Protein AF-A0A4Z1P0T6-F1 (afdb_monomer_lite)

Secondary structure (DSSP, 8-state):
-----PPPPHHHHHHHIIIIIHHHHHHHHHHHHHHHHSTTSTTTS--S---PPPPS--SS-HHHHHHHHHHHHHHHHHHHHHHHHHHHHHHHHHHHHHHHHHHHHHHHHHHHHHHHHHHHHHHHHHHHHHHHHHHHHHHHHHHHHHHHHHHHHHHHHS-TTS--HHHHHHHHHHHHHHHHHHHHHHHHHHHHHHHHHHHHHHHHHHHHHHHHHHSTT--------------------------------------------------------------------------------------

Radius of gyration: 67.12 Å; chains: 1; bounding box: 118×66×199 Å

Organism: NCBI:txid86259

Foldseek 3Di:
DDPPPDDDDPVVVVVCCVVPVCVVLCVLVVVLCCQPPDCPHLVVDDDPDDPDPDDPDDPDDPVNVVVVSVVNVVVVVVSVVVNVVSVVVNVVSVVVVVVVVVVVVVVVVVVVVVVVVVVVVVVVVVVVVVVVVVVVVVVVVVVVVVVVVVVVVCVQVVPPVRDDPVVVVVVVVVVVVVVVVVVVVVVVVVVVVVVVVVVVVVVVVVVVVVVCVVPVPDDDDDDDDDDDDDDDDDDDDDDDDDDDDDDDDDDDDDDDDDDDDDDDDDDDDDDDDDDDDDPDDDDDDDDDDDDDDDDDDDDDDDD

Structure (mmCIF, N/CA/C/O backbone):
data_AF-A0A4Z1P0T6-F1
#
_entry.id   AF-A0A4Z1P0T6-F1
#
loop_
_atom_site.group_PDB
_atom_site.id
_atom_site.type_symbol
_atom_site.label_atom_id
_atom_site.label_alt_id
_atom_site.label_comp_id
_atom_site.label_asym_id
_atom_site.label_entity_id
_atom_site.label_seq_id
_atom_site.pdbx_PDB_ins_code
_atom_site.Cartn_x
_atom_site.Cartn_y
_atom_site.Cartn_z
_atom_site.occupancy
_atom_site.B_iso_or_equiv
_atom_site.auth_seq_id
_atom_site.auth_comp_id
_atom_site.auth_asym_id
_atom_site.auth_atom_id
_atom_site.pdbx_PDB_model_num
ATOM 1 N N . MET A 1 1 ? 3.867 -23.018 26.979 1.00 38.56 1 MET A N 1
ATOM 2 C CA . MET A 1 1 ? 2.972 -23.089 25.803 1.00 38.56 1 MET A CA 1
ATOM 3 C C . MET A 1 1 ? 2.561 -21.666 25.488 1.00 38.56 1 MET A C 1
ATOM 5 O O . MET A 1 1 ? 2.198 -20.974 26.431 1.00 38.56 1 MET A O 1
ATOM 9 N N . ALA A 1 2 ? 2.655 -21.213 24.238 1.00 42.41 2 ALA A N 1
ATOM 10 C CA . ALA A 1 2 ? 2.005 -19.963 23.859 1.00 42.41 2 ALA A CA 1
ATOM 11 C C . ALA A 1 2 ? 0.496 -20.232 23.782 1.00 42.41 2 ALA A C 1
ATOM 13 O O . ALA A 1 2 ? 0.079 -21.146 23.074 1.00 42.41 2 ALA A O 1
ATOM 14 N N . THR A 1 3 ? -0.306 -19.503 24.555 1.00 57.75 3 THR A N 1
ATOM 15 C CA . THR A 1 3 ? -1.756 -19.469 24.355 1.00 57.75 3 THR A CA 1
ATOM 16 C C . THR A 1 3 ? -2.019 -18.636 23.116 1.00 57.75 3 THR A C 1
ATOM 18 O O . THR A 1 3 ? -1.771 -17.431 23.126 1.00 57.75 3 THR A O 1
ATOM 21 N N . ASP A 1 4 ? -2.461 -19.290 22.048 1.00 56.09 4 ASP A N 1
ATOM 22 C CA . ASP A 1 4 ? -2.764 -18.626 20.788 1.00 56.09 4 ASP A CA 1
ATOM 23 C C . ASP A 1 4 ? -4.035 -17.784 20.968 1.00 56.09 4 ASP A C 1
ATOM 25 O O . ASP A 1 4 ? -5.149 -18.309 21.002 1.00 56.09 4 ASP A O 1
ATOM 29 N N . PHE A 1 5 ? -3.864 -16.477 21.182 1.00 60.38 5 PHE A N 1
ATOM 30 C CA . PHE A 1 5 ? -4.959 -15.519 21.356 1.00 60.38 5 PHE A CA 1
ATOM 31 C C . PHE A 1 5 ? -5.555 -15.137 19.994 1.00 60.38 5 PHE A C 1
ATOM 33 O O . PHE A 1 5 ? -5.608 -13.965 19.622 1.00 60.38 5 PHE A O 1
ATOM 40 N N . GLY A 1 6 ? -5.979 -16.149 19.236 1.00 72.50 6 GLY A N 1
ATOM 41 C CA . GLY A 1 6 ? -6.728 -15.960 18.002 1.00 72.50 6 GLY A CA 1
ATOM 42 C C . GLY A 1 6 ? -8.051 -15.239 18.263 1.00 72.50 6 GLY A C 1
ATOM 43 O O . GLY A 1 6 ? -8.623 -15.324 19.352 1.00 72.50 6 GLY A O 1
ATOM 44 N N . TYR A 1 7 ? -8.549 -14.533 17.249 1.00 75.19 7 TYR A N 1
ATOM 45 C CA . TYR A 1 7 ? -9.881 -13.936 17.287 1.00 75.19 7 TYR A CA 1
ATOM 46 C C . TYR A 1 7 ? -10.929 -15.035 17.516 1.00 75.19 7 TYR A C 1
ATOM 48 O O . TYR A 1 7 ? -11.061 -15.938 16.689 1.00 75.19 7 TYR A O 1
ATOM 56 N N . LEU A 1 8 ? -11.665 -14.954 18.630 1.00 80.19 8 LEU A N 1
ATOM 57 C CA . LEU A 1 8 ? -12.844 -15.792 18.852 1.00 80.19 8 LEU A CA 1
ATOM 58 C C . LEU A 1 8 ? -13.886 -15.483 17.776 1.00 80.19 8 LEU A C 1
ATOM 60 O O . LEU A 1 8 ? -14.060 -14.326 17.386 1.00 80.19 8 LEU A O 1
ATOM 64 N N . ASP A 1 9 ? -14.617 -16.506 17.339 1.00 84.88 9 ASP A N 1
ATOM 65 C CA . ASP A 1 9 ? -15.809 -16.276 16.530 1.00 84.88 9 ASP A CA 1
ATOM 66 C C . ASP A 1 9 ? -16.915 -15.639 17.396 1.00 84.88 9 ASP A C 1
ATOM 68 O O . ASP A 1 9 ? -17.010 -15.870 18.605 1.00 84.88 9 ASP A O 1
ATOM 72 N N . ILE A 1 10 ? -17.780 -14.847 16.771 1.00 85.50 10 ILE A N 1
ATOM 73 C CA . ILE A 1 10 ? -18.872 -14.091 17.405 1.00 85.50 10 ILE A CA 1
ATOM 74 C C . ILE A 1 10 ? -19.732 -14.953 18.368 1.00 85.50 10 ILE A C 1
ATOM 76 O O . ILE A 1 10 ? -19.946 -14.542 19.513 1.00 85.50 10 ILE A O 1
ATOM 80 N N . PRO A 1 11 ? -20.213 -16.164 18.001 1.00 89.06 11 PRO A N 1
ATOM 81 C CA . PRO A 1 11 ? -20.933 -17.054 18.920 1.00 89.06 11 PRO A CA 1
ATOM 82 C C . PRO A 1 11 ? -20.091 -17.634 20.068 1.00 89.06 11 PRO A C 1
ATOM 84 O O . PRO A 1 11 ? -20.662 -18.251 20.967 1.00 89.06 11 PRO A O 1
ATOM 87 N N . GLU A 1 12 ? -18.766 -17.503 20.063 1.00 86.94 12 GLU A N 1
ATOM 88 C CA . GLU A 1 12 ? -17.898 -17.876 21.189 1.00 86.94 12 GLU A CA 1
ATOM 89 C C . GLU A 1 12 ? -17.649 -16.685 22.117 1.00 86.94 12 GLU A C 1
ATOM 91 O O . GLU A 1 12 ? -17.742 -16.838 23.337 1.00 86.94 12 GLU A O 1
ATOM 96 N N . GLU A 1 13 ? -17.454 -15.487 21.556 1.00 85.62 13 GLU A N 1
ATOM 97 C CA . GLU A 1 13 ? -17.400 -14.231 22.313 1.00 85.62 13 GLU A CA 1
ATOM 98 C C . GLU A 1 13 ? -18.686 -14.019 23.133 1.00 85.62 13 GLU A C 1
ATOM 100 O O . GLU A 1 13 ? -18.616 -13.758 24.336 1.00 85.62 13 GLU A O 1
ATOM 105 N N . TYR A 1 14 ? -19.868 -14.244 22.540 1.00 87.88 14 TYR A N 1
ATOM 106 C CA . TYR A 1 14 ? -21.141 -14.150 23.269 1.00 87.88 14 TYR A CA 1
ATOM 107 C C . TYR A 1 14 ? -21.238 -15.129 24.452 1.00 87.88 14 TYR A C 1
ATOM 109 O O . TYR A 1 14 ? -21.677 -14.730 25.531 1.00 87.88 14 TYR A O 1
ATOM 117 N N . LYS A 1 15 ? -20.776 -16.380 24.305 1.00 89.88 15 LYS A N 1
ATOM 118 C CA . LYS A 1 15 ? -20.745 -17.363 25.411 1.00 89.88 15 LYS A CA 1
ATOM 119 C C . LYS A 1 15 ? -19.759 -16.949 26.504 1.00 89.88 15 LYS A C 1
ATOM 121 O O . LYS A 1 15 ? -20.009 -17.171 27.690 1.00 89.88 15 LYS A O 1
ATOM 126 N N . LEU A 1 16 ? -18.632 -16.342 26.127 1.00 86.25 16 LEU A N 1
ATOM 127 C CA . LEU A 1 16 ? -17.653 -15.808 27.073 1.00 86.25 16 LEU A CA 1
ATOM 128 C C . LEU A 1 16 ? -18.243 -14.632 27.870 1.00 86.25 16 LEU A C 1
ATOM 130 O O . LEU A 1 16 ? -18.078 -14.568 29.089 1.00 86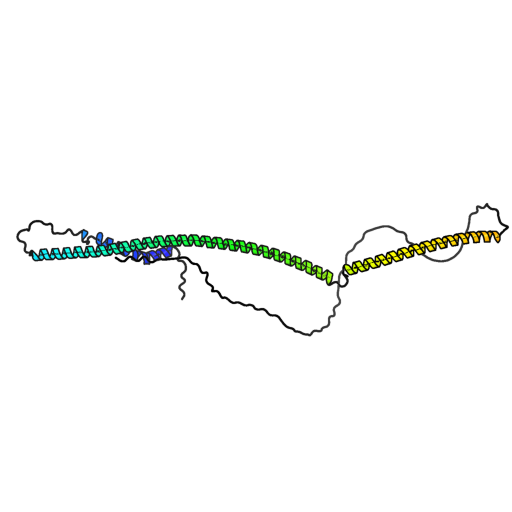.25 16 LEU A O 1
ATOM 134 N N . HIS A 1 17 ? -18.985 -13.749 27.199 1.00 85.06 17 HIS A N 1
ATOM 135 C CA . HIS A 1 17 ? -19.696 -12.633 27.818 1.00 85.06 17 HIS A CA 1
ATOM 136 C C . HIS A 1 17 ? -20.792 -13.114 28.783 1.00 85.06 17 HIS A C 1
ATOM 138 O O . HIS A 1 17 ? -20.819 -12.699 29.943 1.00 85.06 17 HIS A O 1
ATOM 144 N N . GLU A 1 18 ? -21.656 -14.030 28.335 1.00 90.12 18 GLU A N 1
ATOM 145 C CA . GLU A 1 18 ? -22.735 -14.628 29.132 1.00 90.12 18 GLU A CA 1
ATOM 146 C C . GLU A 1 18 ? -22.210 -15.346 30.387 1.00 90.12 18 GLU A C 1
ATOM 148 O O . GLU A 1 18 ? -22.771 -15.192 31.470 1.00 90.12 18 GLU A O 1
ATOM 153 N N . SER A 1 19 ? -21.107 -16.092 30.266 1.00 88.81 19 SER A N 1
ATOM 154 C CA . SER A 1 19 ? -20.549 -16.880 31.374 1.00 88.81 19 SER A CA 1
ATOM 155 C C . SER A 1 19 ? -19.657 -16.094 32.343 1.00 88.81 19 SER A C 1
ATOM 157 O O . SER A 1 19 ? -19.488 -16.535 33.481 1.00 88.81 19 SER A O 1
ATOM 159 N N . ARG A 1 20 ? -19.072 -14.954 31.934 1.00 85.25 20 ARG A N 1
ATOM 160 C CA . ARG A 1 20 ? -18.088 -14.209 32.753 1.00 85.25 20 ARG A CA 1
ATOM 161 C C . ARG A 1 20 ? -18.473 -12.772 33.090 1.00 85.25 20 ARG A C 1
ATOM 163 O O . ARG A 1 20 ? -18.272 -12.364 34.229 1.00 85.25 20 ARG A O 1
ATOM 170 N N . LEU A 1 21 ? -18.987 -12.002 32.132 1.00 81.94 21 LEU A N 1
ATOM 171 C CA . LEU A 1 21 ? -19.238 -10.562 32.297 1.00 81.94 21 LEU A CA 1
ATOM 172 C C . LEU A 1 21 ? -20.657 -10.297 32.805 1.00 81.94 21 LEU A C 1
ATOM 174 O O . LEU A 1 21 ? -20.842 -9.649 33.838 1.00 81.94 21 LEU A O 1
ATOM 178 N N . LEU A 1 22 ? -21.653 -10.901 32.156 1.00 87.50 22 LEU A N 1
ATOM 179 C CA . LEU A 1 22 ? -23.065 -10.743 32.501 1.00 87.50 22 LEU A CA 1
ATOM 180 C C . LEU A 1 22 ? -23.403 -11.111 33.967 1.00 87.50 22 LEU A C 1
ATOM 182 O O . LEU A 1 22 ? -24.200 -10.393 34.572 1.00 87.50 22 LEU A O 1
ATOM 186 N N . PRO A 1 23 ? -22.796 -12.131 34.617 1.00 89.75 23 PRO A N 1
ATOM 187 C CA . PRO A 1 23 ? -23.043 -12.421 36.034 1.00 89.75 23 PRO A CA 1
ATOM 188 C C . PRO A 1 23 ? -22.486 -11.358 36.994 1.00 89.75 23 PRO A C 1
ATOM 190 O O . PRO A 1 23 ? -22.983 -11.223 38.113 1.00 89.75 23 PRO A O 1
ATOM 193 N N . ILE A 1 24 ? -21.462 -10.605 36.576 1.00 86.81 24 ILE A N 1
ATOM 194 C CA . ILE A 1 24 ? -20.890 -9.492 37.347 1.00 86.81 24 ILE A CA 1
ATOM 195 C C . ILE A 1 24 ? -21.800 -8.269 37.217 1.00 86.81 24 ILE A C 1
ATOM 197 O O . ILE A 1 24 ? -22.153 -7.651 38.219 1.00 86.81 24 ILE A O 1
ATOM 201 N N . GLU A 1 25 ? -22.219 -7.954 35.993 1.00 86.06 25 GLU A N 1
ATOM 202 C CA . GLU A 1 25 ? -23.006 -6.758 35.668 1.00 86.06 25 GLU A CA 1
ATOM 203 C C . GLU A 1 25 ? -24.469 -6.873 36.118 1.00 86.06 25 GLU A C 1
ATOM 205 O O . GLU A 1 25 ? -25.035 -5.903 36.606 1.00 86.06 25 GLU A O 1
ATOM 210 N N . ASN A 1 26 ? -25.062 -8.071 36.088 1.00 90.38 26 ASN A N 1
ATOM 211 C CA . ASN A 1 26 ? -26.409 -8.340 36.612 1.00 90.38 26 ASN A CA 1
ATOM 212 C C . ASN A 1 26 ? -26.456 -8.358 38.162 1.00 90.38 26 ASN A C 1
ATOM 214 O O . ASN A 1 26 ? -27.526 -8.297 38.768 1.00 90.38 26 ASN A O 1
ATOM 218 N N . LYS A 1 27 ? -25.307 -8.429 38.851 1.00 91.50 27 LYS A N 1
ATOM 219 C CA . LYS A 1 27 ? -25.243 -8.546 40.319 1.00 91.50 27 LYS A CA 1
ATOM 220 C C . LYS A 1 27 ? -25.926 -7.392 41.082 1.00 91.50 27 LYS A C 1
ATOM 222 O O . LYS A 1 27 ? -26.728 -7.717 41.960 1.00 91.50 27 LYS A O 1
ATOM 227 N N . PRO A 1 28 ? -25.681 -6.093 40.800 1.00 92.00 28 PRO A N 1
ATOM 228 C CA . PRO A 1 28 ? -26.413 -4.999 41.448 1.00 92.00 28 PRO A CA 1
ATOM 229 C C . PRO A 1 28 ? -27.913 -5.021 41.123 1.00 92.00 28 PRO A C 1
ATOM 231 O O . PRO A 1 28 ? -28.720 -4.941 42.047 1.00 92.00 28 PRO A O 1
ATOM 234 N N . PHE A 1 29 ? -28.308 -5.252 39.864 1.00 91.38 29 PHE A N 1
ATOM 235 C CA . PHE A 1 29 ? -29.724 -5.391 39.481 1.00 91.38 29 PHE A CA 1
ATOM 236 C C . PHE A 1 29 ? -30.431 -6.498 40.279 1.00 91.38 29 PHE A C 1
ATOM 238 O O . PHE A 1 29 ? -31.551 -6.307 40.753 1.00 91.38 29 PHE A O 1
ATOM 245 N N . GLN A 1 30 ? -29.771 -7.642 40.494 1.00 92.50 30 GLN A N 1
ATOM 246 C CA . GLN A 1 30 ? -30.300 -8.722 41.331 1.00 92.50 30 GLN A CA 1
ATOM 247 C C . GLN A 1 30 ? -30.363 -8.393 42.823 1.00 92.50 30 GLN A C 1
ATOM 249 O O . GLN A 1 30 ? -31.184 -8.984 43.520 1.00 92.50 30 GLN A O 1
ATOM 254 N N . ARG A 1 31 ? -29.495 -7.526 43.352 1.00 91.06 31 ARG A N 1
ATOM 255 C CA . ARG A 1 31 ? -29.581 -7.112 44.757 1.00 91.06 31 ARG A CA 1
ATOM 256 C C . ARG A 1 31 ? -30.708 -6.109 44.964 1.00 91.06 31 ARG A C 1
ATOM 258 O O . ARG A 1 31 ? -31.577 -6.352 45.796 1.00 91.06 31 ARG A O 1
ATOM 265 N N . VAL A 1 32 ? -30.762 -5.072 44.125 1.00 91.69 32 VAL A N 1
ATOM 266 C CA . VAL A 1 32 ? -31.842 -4.076 44.123 1.00 91.69 32 VAL A CA 1
ATOM 267 C C . VAL A 1 32 ? -33.203 -4.762 43.953 1.00 91.69 32 VAL A C 1
ATOM 269 O O .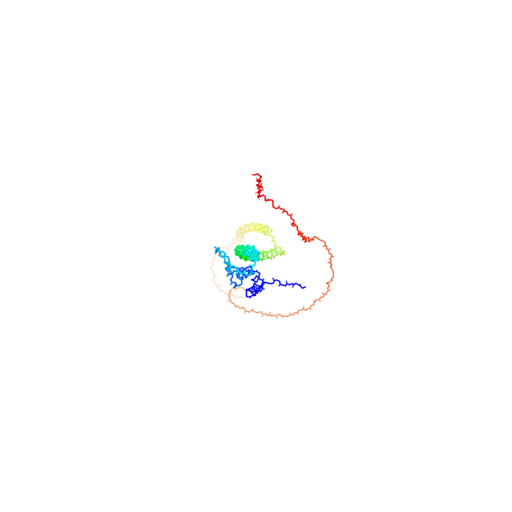 VAL A 1 32 ? -34.118 -4.512 44.735 1.00 91.69 32 VAL A O 1
ATOM 272 N N . SER A 1 33 ? -33.339 -5.708 43.014 1.00 91.44 33 SER A N 1
ATOM 273 C CA . SER A 1 33 ? -34.599 -6.444 42.844 1.00 91.44 33 SER A CA 1
ATOM 274 C C . SER A 1 33 ? -34.944 -7.348 44.032 1.00 91.44 33 SER A C 1
ATOM 276 O O . SER A 1 33 ? -36.119 -7.452 44.374 1.00 91.44 33 SER A O 1
ATOM 278 N N . LYS A 1 34 ? -33.962 -7.948 44.723 1.00 90.12 34 LYS A N 1
ATOM 279 C CA . LYS A 1 34 ? -34.215 -8.715 45.957 1.00 90.12 34 LYS A CA 1
ATOM 280 C C . LYS A 1 34 ? -34.701 -7.811 47.090 1.00 90.12 34 LYS A C 1
ATOM 282 O O . LYS A 1 34 ? -35.749 -8.086 47.667 1.00 90.12 34 LYS A O 1
ATOM 287 N N . HIS A 1 35 ? -34.001 -6.710 47.357 1.00 86.94 35 HIS A N 1
ATOM 288 C CA . HIS A 1 35 ? -34.335 -5.789 48.445 1.00 86.94 35 HIS A CA 1
ATOM 289 C C . HIS A 1 35 ? -35.644 -5.009 48.226 1.00 86.94 35 HIS A C 1
ATOM 291 O O . HIS A 1 35 ? -36.287 -4.642 49.212 1.00 86.94 35 HIS A O 1
ATOM 297 N N . LEU A 1 36 ? -36.077 -4.802 46.975 1.00 86.94 36 LEU A N 1
ATOM 298 C CA . LEU A 1 36 ? -37.343 -4.130 46.651 1.00 86.94 36 LEU A CA 1
ATOM 299 C C . LEU A 1 36 ? -38.531 -5.086 46.439 1.00 86.94 36 LEU A C 1
ATOM 301 O O . LEU A 1 36 ? -39.622 -4.795 46.918 1.00 86.94 36 LEU A O 1
ATOM 305 N N . LEU A 1 37 ? -38.352 -6.196 45.709 1.00 87.75 37 LEU A N 1
ATOM 306 C CA . LEU A 1 37 ? -39.466 -7.012 45.190 1.00 87.75 37 LEU A CA 1
ATOM 307 C C . LEU A 1 37 ? -39.712 -8.322 45.953 1.00 87.75 37 LEU A C 1
ATOM 309 O O . LEU A 1 37 ? -40.727 -8.976 45.710 1.00 87.75 37 LEU A O 1
ATOM 313 N N . GLN A 1 38 ? -38.822 -8.752 46.855 1.00 87.62 38 GLN A N 1
ATOM 314 C CA . GLN A 1 38 ? -39.107 -9.941 47.666 1.00 87.62 38 GLN A CA 1
ATOM 315 C C . GLN A 1 38 ? -40.165 -9.636 48.741 1.00 87.62 38 GLN A C 1
ATOM 317 O O . GLN A 1 38 ? -40.062 -8.605 49.408 1.00 87.62 38 GLN A O 1
ATOM 322 N N . PRO A 1 39 ? -41.111 -10.558 49.021 1.00 79.69 39 PRO A N 1
ATOM 323 C CA . PRO A 1 39 ? -42.115 -10.386 50.080 1.00 79.69 39 PRO A CA 1
ATOM 324 C C . PRO A 1 39 ? -41.547 -10.146 51.489 1.00 79.69 39 PRO A C 1
ATOM 326 O O . PRO A 1 39 ? -42.259 -9.665 52.363 1.00 79.69 39 PRO A O 1
ATOM 329 N N . ALA A 1 40 ? -40.270 -10.472 51.719 1.00 78.88 40 ALA A N 1
ATOM 330 C CA . ALA A 1 40 ? -39.560 -10.212 52.971 1.00 78.88 40 ALA A CA 1
ATOM 331 C C . ALA A 1 40 ? -39.045 -8.760 53.118 1.00 78.88 40 ALA A C 1
ATOM 333 O O . ALA A 1 40 ? -38.540 -8.408 54.187 1.00 78.88 40 ALA A O 1
ATOM 334 N N . SER A 1 41 ? -39.146 -7.929 52.071 1.00 82.00 41 SER A N 1
ATOM 335 C CA . SER A 1 41 ? -38.680 -6.537 52.081 1.00 82.00 41 SER A CA 1
ATOM 336 C C . SER A 1 41 ? -39.345 -5.716 53.188 1.00 82.00 41 SER A C 1
ATOM 338 O O . SER A 1 41 ? -40.546 -5.838 53.445 1.00 82.00 41 SER A O 1
ATOM 340 N N . GLN A 1 42 ? -38.573 -4.812 53.798 1.00 81.75 42 GLN A N 1
ATOM 341 C CA . GLN A 1 42 ? -39.083 -3.860 54.788 1.00 81.75 42 GLN A CA 1
ATOM 342 C C . GLN A 1 42 ? -40.170 -2.935 54.194 1.00 81.75 42 GLN A C 1
ATOM 344 O O . GLN A 1 42 ? -40.992 -2.427 54.948 1.00 81.75 42 GLN A O 1
ATOM 349 N N . LEU A 1 43 ? -40.245 -2.780 52.861 1.00 79.62 43 LEU A N 1
ATOM 350 C CA . LEU A 1 43 ? -41.319 -2.045 52.172 1.00 79.62 43 LEU A CA 1
ATOM 351 C C . LEU A 1 43 ? -42.718 -2.641 52.390 1.00 79.62 43 LEU A C 1
ATOM 353 O O . LEU A 1 43 ? -43.698 -1.902 52.444 1.00 79.62 43 LEU A O 1
ATOM 357 N N . TYR A 1 44 ? -42.825 -3.968 52.506 1.00 81.19 44 TYR A N 1
ATOM 358 C CA . TYR A 1 44 ? -44.113 -4.649 52.687 1.00 81.19 44 TYR A CA 1
ATOM 359 C C . TYR A 1 44 ? -44.525 -4.759 54.161 1.00 81.19 44 TYR A C 1
ATOM 361 O O . TYR A 1 44 ? -45.685 -5.053 54.459 1.00 81.19 44 TYR A O 1
ATOM 369 N N . LYS A 1 45 ? -43.612 -4.472 55.098 1.00 78.44 45 LYS A N 1
ATOM 370 C CA . LYS A 1 45 ? -43.912 -4.409 56.530 1.00 78.44 45 LYS A CA 1
ATOM 371 C C . LYS A 1 45 ? -44.473 -3.030 56.879 1.00 78.44 45 LYS A C 1
ATOM 373 O O . LYS A 1 45 ? -43.728 -2.077 57.097 1.00 78.44 45 LYS A O 1
ATOM 378 N N . ARG A 1 46 ? -45.803 -2.919 56.965 1.00 65.19 46 ARG A N 1
ATOM 379 C CA . ARG A 1 46 ? -46.439 -1.748 57.591 1.00 65.19 46 ARG A CA 1
ATOM 380 C C . ARG A 1 46 ? -45.928 -1.596 59.024 1.00 65.19 46 ARG A C 1
ATOM 382 O O . ARG A 1 46 ? -45.998 -2.546 59.797 1.00 65.19 46 ARG A O 1
ATOM 389 N N . SER A 1 47 ? -45.505 -0.387 59.382 1.00 63.75 47 SER A N 1
ATOM 390 C CA . SER A 1 47 ? -45.252 0.004 60.770 1.00 63.75 47 SER A CA 1
ATOM 391 C C . SER A 1 47 ? -46.513 -0.221 61.609 1.00 63.75 47 SER A C 1
ATOM 393 O O . SER A 1 47 ? -47.548 0.389 61.332 1.00 63.75 47 SER A O 1
ATOM 395 N N . SER A 1 48 ? -46.433 -1.079 62.629 1.00 59.75 48 SER A N 1
ATOM 396 C CA . SER A 1 48 ? -47.589 -1.419 63.479 1.00 59.75 48 SER A CA 1
ATOM 397 C C . SER A 1 48 ? -48.071 -0.234 64.337 1.00 59.75 48 SER A C 1
ATOM 399 O O . SER A 1 48 ? -49.230 -0.171 64.741 1.00 59.75 48 SER A O 1
ATOM 401 N N . SER A 1 49 ? -47.194 0.748 64.574 1.00 58.44 49 SER A N 1
ATOM 402 C CA . SER A 1 49 ? -47.501 1.965 65.327 1.00 58.44 49 SER A CA 1
ATOM 403 C C . SER A 1 49 ? -48.190 3.021 64.451 1.00 58.44 49 SER A C 1
ATOM 405 O O . SER A 1 49 ? -47.548 3.882 63.847 1.00 58.44 49 SER A O 1
ATOM 407 N N . LEU A 1 50 ? -49.523 2.965 64.390 1.00 57.72 50 LEU A N 1
ATOM 408 C CA . LEU A 1 50 ? -50.331 4.176 64.229 1.00 57.72 50 LEU A CA 1
ATOM 409 C C . LEU A 1 50 ? -50.449 4.861 65.603 1.00 57.72 50 LEU A C 1
ATOM 411 O O . LEU A 1 50 ? -50.601 4.155 66.601 1.00 57.72 50 LEU A O 1
ATOM 415 N N . PRO A 1 51 ? -50.450 6.205 65.689 1.00 57.12 51 PRO A N 1
ATOM 416 C CA . PRO A 1 51 ? -50.617 6.929 66.950 1.00 57.12 51 PRO A CA 1
ATOM 417 C C . PRO A 1 51 ? -52.088 6.935 67.413 1.00 57.12 51 PRO A C 1
ATOM 419 O O . PRO A 1 51 ? -52.724 7.982 67.527 1.00 57.12 51 PRO A O 1
ATOM 422 N N . SER A 1 52 ? -52.651 5.751 67.660 1.00 55.59 52 SER A N 1
ATOM 423 C CA . SER A 1 52 ? -53.898 5.586 68.411 1.00 55.59 52 SER A CA 1
ATOM 424 C C . SER A 1 52 ? -53.642 5.760 69.916 1.00 55.59 52 SER A C 1
ATOM 426 O O . SER A 1 52 ? -52.575 5.362 70.387 1.00 55.59 52 SER A O 1
ATOM 428 N N . PRO A 1 53 ? -54.596 6.316 70.690 1.00 55.28 53 PRO A N 1
ATOM 429 C CA . PRO A 1 53 ? -54.458 6.437 72.142 1.00 55.28 53 PRO A CA 1
ATOM 430 C C . PRO A 1 53 ? -54.282 5.060 72.814 1.00 55.28 53 PRO A C 1
ATOM 432 O O . PRO A 1 53 ? -54.729 4.052 72.259 1.00 55.28 53 PRO A O 1
ATOM 435 N N . PRO A 1 54 ? -53.626 4.999 73.989 1.00 53.47 54 PRO A N 1
ATOM 436 C CA . PRO A 1 54 ? -53.232 3.737 74.605 1.00 53.47 54 PRO A CA 1
ATOM 437 C C . PRO A 1 54 ? -54.452 2.892 75.015 1.00 53.47 54 PRO A C 1
ATOM 439 O O . PRO A 1 54 ? -55.372 3.429 75.637 1.00 53.47 54 PRO A O 1
ATOM 442 N N . PRO A 1 55 ? -54.471 1.582 74.705 1.00 53.34 55 PRO A N 1
ATOM 443 C CA . PRO A 1 55 ? -55.461 0.664 75.250 1.00 53.34 55 PRO A CA 1
ATOM 444 C C . PRO A 1 55 ? -55.166 0.370 76.726 1.00 53.34 55 PRO A C 1
ATOM 446 O O . PRO A 1 55 ? -54.008 0.253 77.128 1.00 53.34 55 PRO A O 1
ATOM 449 N N . ASP A 1 56 ? -56.222 0.213 77.521 1.00 51.91 56 ASP A N 1
ATOM 450 C CA . ASP A 1 56 ? -56.110 -0.205 78.919 1.00 51.91 56 ASP A CA 1
ATOM 451 C C . ASP A 1 56 ? -55.639 -1.667 79.035 1.00 51.91 56 ASP A C 1
ATOM 453 O O . ASP A 1 56 ? -56.068 -2.529 78.269 1.00 51.91 56 ASP A O 1
ATOM 457 N N . ALA A 1 57 ? -54.781 -1.926 80.026 1.00 51.22 57 ALA A N 1
ATOM 458 C CA . ALA A 1 57 ? -54.398 -3.239 80.560 1.00 51.22 57 ALA A CA 1
ATOM 459 C C . ALA A 1 57 ? -54.231 -4.418 79.563 1.00 51.22 57 ALA A C 1
ATOM 461 O O . ALA A 1 57 ? -55.103 -5.277 79.422 1.00 51.22 57 ALA A O 1
ATOM 462 N N . SER A 1 58 ? -53.026 -4.566 79.002 1.00 49.88 58 SER A N 1
ATOM 463 C CA . SER A 1 58 ? -52.491 -5.883 78.607 1.00 49.88 58 SER A CA 1
ATOM 464 C C . SER A 1 58 ? -51.025 -6.001 79.042 1.00 49.88 58 SER A C 1
ATOM 466 O O . SER A 1 58 ? -50.352 -4.988 79.206 1.00 49.88 58 SER A O 1
ATOM 468 N N . GLU A 1 59 ? -50.557 -7.218 79.329 1.00 54.78 59 GLU A N 1
ATOM 469 C CA . GLU A 1 59 ? -49.413 -7.451 80.234 1.00 54.78 59 GLU A CA 1
ATOM 470 C C . GLU A 1 59 ? -48.012 -7.229 79.623 1.00 54.78 59 GLU A C 1
ATOM 472 O O . GLU A 1 59 ? -47.012 -7.491 80.288 1.00 54.78 59 GLU A O 1
ATOM 477 N N . THR A 1 60 ? -47.908 -6.711 78.395 1.00 57.72 60 THR A N 1
ATOM 478 C CA . THR A 1 60 ? -46.635 -6.210 77.856 1.00 57.72 60 THR A CA 1
ATOM 479 C C . THR A 1 60 ? -46.353 -4.814 78.400 1.00 57.72 60 THR A C 1
ATOM 481 O O . THR A 1 60 ? -47.160 -3.891 78.276 1.00 57.72 60 THR A O 1
ATOM 484 N N . SER A 1 61 ? -45.184 -4.623 79.006 1.00 64.62 61 SER A N 1
ATOM 485 C CA . SER A 1 61 ? -44.799 -3.315 79.524 1.00 64.62 61 SER A CA 1
ATOM 486 C C . SER A 1 61 ? -44.601 -2.308 78.385 1.00 64.62 61 SER A C 1
ATOM 488 O O . SER A 1 61 ? -44.132 -2.635 77.290 1.00 64.62 61 SER A O 1
ATOM 490 N N . ALA A 1 62 ? -44.880 -1.031 78.660 1.00 66.44 62 ALA A N 1
ATOM 491 C CA . ALA A 1 62 ? -44.614 0.048 77.705 1.00 66.44 62 ALA A CA 1
ATOM 492 C C . ALA A 1 62 ? -43.124 0.126 77.296 1.00 66.44 62 ALA A C 1
ATOM 494 O O . ALA A 1 62 ? -42.810 0.607 76.209 1.00 66.44 62 ALA A O 1
ATOM 495 N N . ALA A 1 63 ? -42.214 -0.386 78.136 1.00 69.81 63 ALA A N 1
ATOM 496 C CA . ALA A 1 63 ? -40.790 -0.495 77.834 1.00 69.81 63 ALA A CA 1
ATOM 497 C C . ALA A 1 63 ? -40.486 -1.564 76.768 1.00 69.81 63 ALA A C 1
ATOM 499 O O . ALA A 1 63 ? -39.667 -1.317 75.888 1.00 69.81 63 ALA A O 1
ATOM 500 N N . GLU A 1 64 ? -41.161 -2.718 76.793 1.00 72.25 64 GLU A N 1
ATOM 501 C CA . GLU A 1 64 ? -40.998 -3.773 75.779 1.00 72.25 64 GLU A CA 1
ATOM 502 C C . GLU A 1 64 ? -41.558 -3.338 74.420 1.00 72.25 64 GLU A C 1
ATOM 504 O O . GLU A 1 64 ? -40.927 -3.562 73.386 1.00 72.25 64 GLU A O 1
ATOM 509 N N . LEU A 1 65 ? -42.697 -2.636 74.416 1.00 72.94 65 LEU A N 1
ATOM 510 C CA . LEU A 1 65 ? -43.269 -2.047 73.201 1.00 72.94 65 LEU A CA 1
ATOM 511 C C . LEU A 1 65 ? -42.356 -0.959 72.608 1.00 72.94 65 LEU A C 1
ATOM 513 O O . LEU A 1 65 ? -42.157 -0.925 71.393 1.00 72.94 65 LEU A O 1
ATOM 517 N N . ALA A 1 66 ? -41.756 -0.108 73.447 1.00 74.12 66 ALA A N 1
ATOM 518 C CA . ALA A 1 66 ? -40.787 0.897 73.007 1.00 74.12 66 ALA A CA 1
ATOM 519 C C . ALA A 1 66 ? -39.476 0.269 72.489 1.00 74.12 66 ALA A C 1
ATOM 521 O O . ALA A 1 66 ? -38.935 0.727 71.483 1.00 74.12 66 ALA A O 1
ATOM 522 N N . ALA A 1 67 ? -38.988 -0.802 73.126 1.00 78.81 67 ALA A N 1
ATOM 523 C CA . ALA A 1 67 ? -37.808 -1.537 72.673 1.00 78.81 67 ALA A CA 1
ATOM 524 C C . ALA A 1 67 ? -38.036 -2.191 71.298 1.00 78.81 67 ALA A C 1
ATOM 526 O O . ALA A 1 67 ? -37.219 -2.022 70.395 1.00 78.81 67 ALA A O 1
ATOM 527 N N . ALA A 1 68 ? -39.183 -2.852 71.101 1.00 78.62 68 ALA A N 1
ATOM 528 C CA . ALA A 1 68 ? -39.545 -3.450 69.817 1.00 78.62 68 ALA A CA 1
ATOM 529 C C . ALA A 1 68 ? -39.649 -2.406 68.687 1.00 78.62 68 ALA A C 1
ATOM 531 O O . ALA A 1 68 ? -39.192 -2.655 67.571 1.00 78.62 68 ALA A O 1
ATOM 532 N N . GLN A 1 69 ? -40.192 -1.217 68.976 1.00 79.06 69 GLN A N 1
ATOM 533 C CA . GLN A 1 69 ? -40.230 -0.106 68.016 1.00 79.06 69 GLN A CA 1
ATOM 534 C C . GLN A 1 69 ? -38.824 0.410 67.673 1.00 79.06 69 GLN A C 1
ATOM 536 O O . GLN A 1 69 ? -38.529 0.619 66.498 1.00 79.06 69 GLN A O 1
ATOM 541 N N . ALA A 1 70 ? -37.933 0.542 68.662 1.00 82.31 70 ALA A N 1
ATOM 542 C CA . ALA A 1 70 ? -36.548 0.954 68.433 1.00 82.31 70 ALA A CA 1
ATOM 543 C C . ALA A 1 70 ? -35.760 -0.057 67.572 1.00 82.31 70 ALA A C 1
ATOM 545 O O . ALA A 1 70 ? -34.993 0.351 66.696 1.00 82.31 70 ALA A O 1
ATOM 546 N N . ASP A 1 71 ? -35.976 -1.363 67.760 1.00 83.75 71 ASP A N 1
ATOM 547 C CA . ASP A 1 71 ? -35.365 -2.401 66.921 1.00 83.75 71 ASP A CA 1
ATOM 548 C C . ASP A 1 71 ? -35.946 -2.427 65.493 1.00 83.75 71 ASP A C 1
ATOM 550 O O . ASP A 1 71 ? -35.191 -2.614 64.533 1.00 83.75 71 ASP A O 1
ATOM 554 N N . GLU A 1 72 ? -37.249 -2.177 65.303 1.00 83.50 72 GLU A N 1
ATOM 555 C CA . GLU A 1 72 ? -37.809 -1.965 63.959 1.00 83.50 72 GLU A CA 1
ATOM 556 C C . GLU A 1 72 ? -37.219 -0.721 63.277 1.00 83.50 72 GLU A C 1
ATOM 558 O O . GLU A 1 72 ? -36.848 -0.781 62.104 1.00 83.50 72 GLU A O 1
ATOM 563 N N . ASP A 1 73 ? -37.128 0.408 63.984 1.00 83.69 73 ASP A N 1
ATOM 564 C CA . ASP A 1 73 ? -36.594 1.662 63.443 1.00 83.69 73 ASP A CA 1
ATOM 565 C C . ASP A 1 73 ? -35.107 1.524 63.082 1.00 83.69 73 ASP A C 1
ATOM 567 O O . ASP A 1 73 ? -34.659 2.049 62.054 1.00 83.69 73 ASP A O 1
ATOM 571 N N . ARG A 1 74 ? -34.350 0.740 63.860 1.00 87.75 74 ARG A N 1
ATOM 572 C CA . ARG A 1 74 ? -32.969 0.356 63.553 1.00 87.75 74 ARG A CA 1
ATOM 573 C C . ARG A 1 74 ? -32.886 -0.501 62.291 1.00 87.75 74 ARG A C 1
ATOM 575 O O . ARG A 1 74 ? -32.134 -0.149 61.385 1.00 87.75 74 ARG A O 1
ATOM 582 N N . GLN A 1 75 ? -33.700 -1.554 62.173 1.00 86.69 75 GLN A N 1
ATOM 583 C CA . GLN A 1 75 ? -33.764 -2.386 60.962 1.00 86.69 75 GLN A CA 1
ATOM 584 C C . GLN A 1 75 ? -34.180 -1.584 59.719 1.00 86.69 75 GLN A C 1
ATOM 586 O O . GLN A 1 75 ? -33.604 -1.756 58.645 1.00 86.69 75 GLN A O 1
ATOM 591 N N . ARG A 1 76 ? -35.162 -0.681 59.851 1.00 85.50 76 ARG A N 1
ATOM 592 C CA . ARG A 1 76 ? -35.6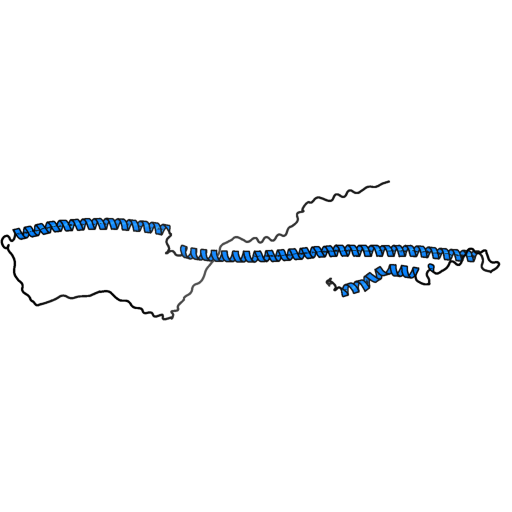14 0.208 58.767 1.00 85.50 76 ARG A CA 1
ATOM 593 C C . ARG A 1 76 ? -34.563 1.269 58.410 1.00 85.50 76 ARG A C 1
ATOM 595 O O . ARG A 1 76 ? -34.602 1.804 57.306 1.00 85.50 76 ARG A O 1
ATOM 602 N N . SER A 1 77 ? -33.610 1.570 59.291 1.00 89.00 77 SER A N 1
ATOM 603 C CA . SER A 1 77 ? -32.470 2.456 58.999 1.00 89.00 77 SER A CA 1
ATOM 604 C C . SER A 1 77 ? -31.335 1.706 58.300 1.00 89.00 77 SER A C 1
ATOM 606 O O . SER A 1 77 ? -30.938 2.116 57.214 1.00 89.00 77 SER A O 1
ATOM 608 N N . GLN A 1 78 ? -30.944 0.536 58.813 1.00 90.56 78 GLN A N 1
ATOM 609 C CA . GLN A 1 78 ? -29.959 -0.346 58.174 1.00 90.56 78 GLN A CA 1
ATOM 610 C C . GLN A 1 78 ? -30.371 -0.728 56.744 1.00 90.56 78 GLN A C 1
ATOM 612 O O . GLN A 1 78 ? -29.583 -0.580 55.819 1.00 90.56 78 GLN A O 1
ATOM 617 N N . TRP A 1 79 ? -31.638 -1.097 56.523 1.00 89.75 79 TRP A N 1
ATOM 618 C CA . TRP A 1 79 ? -32.153 -1.390 55.178 1.00 89.75 79 TRP A CA 1
ATOM 619 C C . TRP A 1 79 ? -32.108 -0.176 54.228 1.00 89.75 79 TRP A C 1
ATOM 621 O O . TRP A 1 79 ? -31.894 -0.341 53.028 1.00 89.75 79 TRP A O 1
ATOM 631 N N . ARG A 1 80 ? -32.270 1.058 54.737 1.00 90.38 80 ARG A N 1
ATOM 632 C CA . ARG A 1 80 ? -32.108 2.281 53.924 1.00 90.38 80 ARG A CA 1
ATOM 633 C C . ARG A 1 80 ? -30.644 2.512 53.549 1.00 90.38 80 ARG A C 1
ATOM 635 O O . ARG A 1 80 ? -30.373 2.858 52.405 1.00 90.38 80 ARG A O 1
ATOM 642 N N . GLU A 1 81 ? -29.716 2.288 54.476 1.00 93.31 81 GLU A N 1
ATOM 643 C CA . GLU A 1 81 ? -28.270 2.375 54.227 1.00 93.31 81 GLU A CA 1
ATOM 644 C C . GLU A 1 81 ? -27.819 1.324 53.197 1.00 93.31 81 GLU A C 1
ATOM 646 O O . GLU A 1 81 ? -27.187 1.671 52.199 1.00 93.31 81 GLU A O 1
ATOM 651 N N . GLU A 1 82 ? -28.228 0.063 53.366 1.00 91.69 82 GLU A N 1
ATOM 652 C CA . GLU A 1 82 ? -27.989 -1.026 52.407 1.00 91.69 82 GLU A CA 1
ATOM 653 C C . GLU A 1 82 ? -28.553 -0.701 51.015 1.00 91.69 82 GLU A C 1
ATOM 655 O O . GLU A 1 82 ? -27.873 -0.906 50.007 1.00 91.69 82 GLU A O 1
ATOM 660 N N . MET A 1 83 ? -29.763 -0.133 50.943 1.00 90.69 83 MET A N 1
ATOM 661 C CA . MET A 1 83 ? -30.364 0.267 49.669 1.00 90.69 83 MET A CA 1
ATOM 662 C C . MET A 1 83 ? -29.614 1.414 48.989 1.00 90.69 83 MET A C 1
ATOM 664 O O . MET A 1 83 ? -29.413 1.352 47.778 1.00 90.69 83 MET A O 1
ATOM 668 N N . MET A 1 84 ? -29.155 2.427 49.732 1.00 94.31 84 MET A N 1
ATOM 669 C CA . MET A 1 84 ? -28.333 3.506 49.167 1.00 94.31 84 MET A CA 1
ATOM 670 C C . MET A 1 84 ? -27.011 2.973 48.594 1.00 94.31 84 MET A C 1
ATOM 672 O O . MET A 1 84 ? -26.601 3.393 47.512 1.00 94.31 84 MET A O 1
ATOM 676 N N . LEU A 1 85 ? -26.374 2.009 49.268 1.00 93.88 85 LEU A N 1
ATOM 677 C CA . LEU A 1 85 ? -25.155 1.354 48.778 1.00 93.88 85 LEU A CA 1
ATOM 678 C C . LEU A 1 85 ? -25.409 0.517 47.512 1.00 93.88 85 LEU A C 1
ATOM 680 O O . LEU A 1 85 ? -24.604 0.556 46.580 1.00 93.88 85 LEU A O 1
ATOM 684 N N . ASP A 1 86 ? -26.526 -0.212 47.443 1.00 93.06 86 ASP A N 1
ATOM 685 C CA . ASP A 1 86 ? -26.901 -0.975 46.247 1.00 93.06 86 ASP A CA 1
ATOM 686 C C . ASP A 1 86 ? -27.288 -0.075 45.060 1.00 93.06 86 ASP A C 1
ATOM 688 O O . ASP A 1 86 ? -26.942 -0.400 43.923 1.00 93.06 86 ASP A O 1
ATOM 692 N N . PHE A 1 87 ? -27.945 1.068 45.293 1.00 94.50 87 PHE A N 1
ATOM 693 C CA . PHE A 1 87 ? -28.226 2.049 44.238 1.00 94.50 87 PHE A CA 1
ATOM 694 C C . PHE A 1 87 ? -26.951 2.733 43.726 1.00 94.50 87 PHE A C 1
ATOM 696 O O . PHE A 1 87 ? -26.781 2.836 42.513 1.00 94.50 87 PHE A O 1
ATOM 703 N N . ALA A 1 88 ? -26.012 3.106 44.602 1.00 95.31 88 ALA A N 1
ATOM 704 C CA . ALA A 1 88 ? -24.711 3.636 44.182 1.00 95.31 88 ALA A CA 1
ATOM 705 C C . ALA A 1 88 ? -23.895 2.601 43.377 1.00 95.31 88 ALA A C 1
ATOM 707 O O . ALA A 1 88 ? -23.243 2.934 42.385 1.00 95.31 88 ALA A O 1
ATOM 708 N N . ALA A 1 89 ? -23.967 1.317 43.751 1.00 93.06 89 ALA A N 1
ATOM 709 C CA . ALA A 1 89 ? -23.355 0.232 42.983 1.00 93.06 89 ALA A CA 1
ATOM 710 C C . ALA A 1 89 ? -24.026 0.030 41.609 1.00 93.06 89 ALA A C 1
ATOM 712 O O . ALA A 1 89 ? -23.331 -0.194 40.616 1.00 93.06 89 ALA A O 1
ATOM 713 N N . LEU A 1 90 ? -25.359 0.136 41.537 1.00 93.81 90 LEU A N 1
ATOM 714 C CA . LEU A 1 90 ? -26.127 0.095 40.289 1.00 93.81 90 LEU A CA 1
ATOM 715 C C . LEU A 1 90 ? -25.717 1.240 39.351 1.00 93.81 90 LEU A C 1
ATOM 717 O O . LEU A 1 90 ? -25.363 0.983 38.200 1.00 93.81 90 LEU A O 1
ATOM 721 N N . GLU A 1 91 ? -25.705 2.477 39.850 1.00 95.44 91 GLU A N 1
ATOM 722 C CA . GLU A 1 91 ? -25.294 3.678 39.113 1.00 95.44 91 GLU A CA 1
ATOM 723 C C . GLU A 1 91 ? -23.866 3.542 38.571 1.00 95.44 91 GLU A C 1
ATOM 725 O O . GLU A 1 91 ? -23.640 3.714 37.373 1.00 95.44 91 GLU A O 1
ATOM 730 N N . SER A 1 92 ? -22.919 3.114 39.413 1.00 93.81 92 SER A N 1
ATOM 731 C CA . SER A 1 92 ? -21.537 2.844 39.003 1.00 93.81 92 SER A CA 1
ATOM 732 C C . SER A 1 92 ? -21.455 1.830 37.851 1.00 93.81 92 SER A C 1
ATOM 734 O O . SER A 1 92 ? -20.727 2.053 36.879 1.00 93.81 92 SER A O 1
ATOM 736 N N . THR A 1 93 ? -22.244 0.746 37.888 1.00 92.62 93 THR A N 1
ATOM 737 C CA . THR A 1 93 ? -22.300 -0.201 36.758 1.00 92.62 93 THR A CA 1
ATOM 738 C C . THR A 1 93 ? -22.981 0.368 35.514 1.00 92.62 93 THR A C 1
ATOM 740 O O . THR A 1 93 ? -22.511 0.100 34.411 1.00 92.62 93 THR A O 1
ATOM 743 N N . MET A 1 94 ? -24.022 1.191 35.663 1.00 93.56 94 MET A N 1
ATOM 744 C CA . MET A 1 94 ? -24.719 1.850 34.552 1.00 93.56 94 MET A CA 1
ATOM 745 C C . MET A 1 94 ? -23.774 2.795 33.792 1.00 93.56 94 MET A C 1
ATOM 747 O O . MET A 1 94 ? -23.639 2.688 32.572 1.00 93.56 94 MET A O 1
ATOM 751 N N . VAL A 1 95 ? -23.053 3.656 34.519 1.00 95.62 95 VAL A N 1
ATOM 752 C CA . VAL A 1 95 ? -22.052 4.582 33.961 1.00 95.62 95 VAL A CA 1
ATOM 753 C C . VAL A 1 95 ? -20.901 3.814 33.308 1.00 95.62 95 VAL A C 1
ATOM 755 O O . VAL A 1 95 ? -20.487 4.153 32.200 1.00 95.62 95 VAL A O 1
ATOM 758 N N . ARG A 1 96 ? -20.417 2.729 33.933 1.00 92.94 96 ARG A N 1
ATOM 759 C CA . ARG A 1 96 ? -19.387 1.864 33.335 1.00 92.94 96 ARG A CA 1
ATOM 760 C C . ARG A 1 96 ? -19.851 1.251 32.007 1.00 92.94 96 ARG A C 1
ATOM 762 O O . ARG A 1 96 ? -19.071 1.243 31.058 1.00 92.94 96 ARG A O 1
ATOM 769 N N . ILE A 1 97 ? -21.081 0.739 31.925 1.00 90.81 97 ILE A N 1
ATOM 770 C CA . ILE A 1 97 ? -21.626 0.143 30.691 1.00 90.81 97 ILE A CA 1
ATOM 771 C C . ILE A 1 97 ? -21.728 1.202 29.584 1.00 90.81 97 ILE A C 1
ATOM 773 O O . ILE A 1 97 ? -21.294 0.949 28.462 1.00 90.81 97 ILE A O 1
ATOM 777 N N . GLN A 1 98 ? -22.211 2.407 29.902 1.00 94.69 98 GLN A N 1
ATOM 778 C CA . GLN A 1 98 ? -22.281 3.526 28.954 1.00 94.69 98 GLN A CA 1
ATOM 779 C C . GLN A 1 98 ? -20.891 3.957 28.457 1.00 94.69 98 GLN A C 1
ATOM 781 O O . GLN A 1 98 ? -20.691 4.132 27.256 1.00 94.69 98 GLN A O 1
ATOM 786 N N . LEU A 1 99 ? -19.906 4.072 29.355 1.00 95.56 99 LEU A N 1
ATOM 787 C CA . LEU A 1 99 ? -18.527 4.410 28.991 1.00 95.56 99 LEU A CA 1
ATOM 788 C C . LEU A 1 99 ? -17.892 3.334 28.095 1.00 95.56 99 LEU A C 1
ATOM 790 O O . LEU A 1 99 ? -17.256 3.670 27.096 1.00 95.56 99 LEU A O 1
ATOM 794 N N . LEU A 1 100 ? -18.102 2.050 28.408 1.00 92.25 100 LEU A N 1
ATOM 795 C CA . LEU A 1 100 ? -17.629 0.936 27.580 1.00 92.25 100 LEU A CA 1
ATOM 796 C C . LEU A 1 100 ? -18.316 0.913 26.210 1.00 92.25 100 LEU A C 1
ATOM 798 O O . LEU A 1 100 ? -17.644 0.682 25.210 1.00 92.25 100 LEU A O 1
ATOM 802 N N . GLN A 1 101 ? -19.620 1.190 26.131 1.00 93.06 101 GLN A N 1
ATOM 803 C CA . GLN A 1 101 ? -20.331 1.305 24.856 1.00 93.06 101 GLN A CA 1
ATOM 804 C C . GLN A 1 101 ? -19.750 2.437 23.995 1.00 93.06 101 GLN A C 1
ATOM 806 O O . GLN A 1 101 ? -19.391 2.197 22.843 1.00 93.06 101 GLN A O 1
ATOM 811 N N . ASN A 1 102 ? -19.592 3.636 24.563 1.00 97.06 102 ASN A N 1
ATOM 812 C CA . ASN A 1 102 ? -19.060 4.802 23.855 1.00 97.06 102 ASN A CA 1
ATOM 813 C C . ASN A 1 102 ? -17.607 4.580 23.395 1.00 97.06 102 ASN A C 1
ATOM 815 O O . ASN A 1 102 ? -17.263 4.897 22.257 1.00 97.06 102 ASN A O 1
ATOM 819 N N . SER A 1 103 ? -16.764 3.989 24.248 1.00 97.00 103 SER A N 1
ATOM 820 C CA . SER A 1 103 ? -15.375 3.645 23.917 1.00 97.00 103 SER A CA 1
ATOM 821 C C . SER A 1 103 ? -15.296 2.583 22.812 1.00 97.00 103 SER A C 1
ATOM 823 O O . SER A 1 103 ? -14.564 2.765 21.840 1.00 97.00 103 SER A O 1
ATOM 825 N N . ASN A 1 104 ? -16.109 1.523 22.895 1.00 93.81 104 ASN A N 1
ATOM 826 C CA . ASN A 1 104 ? -16.193 0.497 21.854 1.00 93.81 104 ASN A CA 1
ATOM 827 C C . ASN A 1 104 ? -16.700 1.062 20.519 1.00 93.81 104 ASN A C 1
ATOM 829 O O . ASN A 1 104 ? -16.258 0.610 19.463 1.00 93.81 104 ASN A O 1
ATOM 833 N N . GLU A 1 105 ? -17.612 2.038 20.527 1.00 96.25 105 GLU A N 1
ATOM 834 C CA . GLU A 1 105 ? -18.050 2.700 19.296 1.00 96.25 105 GLU A CA 1
ATOM 835 C C . GLU A 1 105 ? -16.931 3.555 18.684 1.00 96.25 105 GLU A C 1
ATOM 837 O O . GLU A 1 105 ? -16.653 3.425 17.492 1.00 96.25 105 GLU A O 1
ATOM 842 N N . GLN A 1 106 ? -16.236 4.364 19.488 1.00 97.38 106 GLN A N 1
ATOM 843 C CA . GLN A 1 106 ? -15.096 5.166 19.028 1.00 97.38 106 GLN A CA 1
ATOM 844 C C . GLN A 1 106 ? -13.975 4.293 18.447 1.00 97.38 106 GLN A C 1
ATOM 846 O O . GLN A 1 106 ? -13.473 4.581 17.360 1.00 97.38 106 GLN A O 1
ATOM 851 N N . GLU A 1 107 ? -13.627 3.186 19.107 1.00 96.25 107 GLU A N 1
ATOM 852 C CA . GLU A 1 107 ? -12.582 2.275 18.630 1.00 96.25 107 GLU A CA 1
ATOM 853 C C . GLU A 1 107 ? -13.032 1.494 17.376 1.00 96.25 107 GLU A C 1
ATOM 855 O O . GLU A 1 107 ? -12.248 1.309 16.445 1.00 96.25 107 GLU A O 1
ATOM 860 N N . ARG A 1 108 ? -14.324 1.148 17.247 1.00 95.88 108 ARG A N 1
ATOM 861 C CA . ARG A 1 108 ? -14.893 0.626 15.985 1.00 95.88 108 ARG A CA 1
ATOM 862 C C . ARG A 1 108 ? -14.812 1.648 14.848 1.00 95.88 108 ARG A C 1
ATOM 864 O O . ARG A 1 108 ? -14.451 1.277 13.731 1.00 95.88 108 ARG A O 1
ATOM 871 N N . GLN A 1 109 ? -15.104 2.924 15.109 1.00 97.06 109 GLN A N 1
ATOM 872 C CA . GLN A 1 109 ? -14.947 3.999 14.120 1.00 97.06 109 GLN A CA 1
ATOM 873 C C . GLN A 1 109 ? -13.469 4.209 13.742 1.00 97.06 109 GLN A C 1
ATOM 875 O O . GLN A 1 109 ? -13.166 4.454 12.572 1.00 97.06 109 GLN A O 1
ATOM 880 N N . ARG A 1 110 ? -12.541 4.070 14.698 1.00 97.75 110 ARG A N 1
ATOM 881 C CA . ARG A 1 110 ? -11.091 4.088 14.459 1.00 97.75 110 ARG A CA 1
ATOM 882 C C . ARG A 1 110 ? -10.660 2.925 13.563 1.00 97.75 110 ARG A C 1
ATOM 884 O O . ARG A 1 110 ? -10.054 3.175 12.527 1.00 97.75 110 ARG A O 1
ATOM 891 N N . TYR A 1 111 ? -11.028 1.684 13.887 1.00 97.06 111 TYR A N 1
ATOM 892 C CA . TYR A 1 111 ? -10.712 0.514 13.055 1.00 97.06 111 TYR A CA 1
ATOM 893 C C . TYR A 1 111 ? -11.358 0.576 11.668 1.00 97.06 111 TYR A C 1
ATOM 895 O O . TYR A 1 111 ? -10.762 0.101 10.706 1.00 97.06 111 TYR A O 1
ATOM 903 N N . ALA A 1 112 ? -12.536 1.190 11.522 1.00 97.06 112 ALA A N 1
ATOM 904 C CA . ALA A 1 112 ? -13.138 1.419 10.210 1.00 97.06 112 ALA A CA 1
ATOM 905 C C . ALA A 1 112 ? -12.296 2.378 9.345 1.00 97.06 112 ALA A C 1
ATOM 907 O O . ALA A 1 112 ? -12.051 2.077 8.178 1.00 97.06 112 ALA A O 1
ATOM 908 N N . LYS A 1 113 ? -11.807 3.488 9.920 1.00 97.94 113 LYS A N 1
ATOM 909 C CA . LYS A 1 113 ? -10.902 4.436 9.241 1.00 97.94 113 LYS A CA 1
ATOM 910 C C . LYS A 1 113 ? -9.557 3.788 8.901 1.00 97.94 113 LYS A C 1
ATOM 912 O O . LYS A 1 113 ? -9.123 3.856 7.757 1.00 97.94 113 LYS A O 1
ATOM 917 N N . GLU A 1 114 ? -8.948 3.099 9.864 1.00 97.94 114 GLU A N 1
ATOM 918 C CA . GLU A 1 114 ? -7.664 2.411 9.686 1.00 97.94 114 GLU A CA 1
ATOM 919 C C . GLU A 1 114 ? -7.753 1.316 8.612 1.00 97.94 114 GLU A C 1
ATOM 921 O O . GLU A 1 114 ? -6.899 1.214 7.739 1.00 97.94 114 GLU A O 1
ATOM 926 N N . LYS A 1 115 ? -8.847 0.544 8.592 1.00 98.00 115 LYS A N 1
ATOM 927 C CA . LYS A 1 115 ? -9.105 -0.455 7.546 1.00 98.00 115 LYS A CA 1
ATOM 928 C C . LYS A 1 115 ? -9.193 0.168 6.151 1.00 98.00 115 LYS A C 1
ATOM 930 O O . LYS A 1 115 ? -8.706 -0.443 5.204 1.00 98.00 115 LYS A O 1
ATOM 935 N N . ILE A 1 116 ? -9.809 1.344 6.010 1.00 98.12 116 ILE A N 1
ATOM 936 C CA . ILE A 1 116 ? -9.853 2.068 4.730 1.00 98.12 116 ILE A CA 1
ATOM 937 C C . ILE A 1 116 ? -8.433 2.489 4.331 1.00 98.12 116 ILE A C 1
ATOM 939 O O . ILE A 1 116 ? -8.000 2.153 3.233 1.00 98.12 116 ILE A O 1
ATOM 943 N N . HIS A 1 117 ? -7.670 3.090 5.247 1.00 98.25 117 HIS A N 1
ATOM 944 C CA . HIS A 1 117 ? -6.285 3.502 4.997 1.00 98.25 117 HIS A CA 1
ATOM 945 C C . HIS A 1 117 ? -5.363 2.329 4.596 1.00 98.25 117 HIS A C 1
ATOM 947 O O . HIS A 1 117 ? -4.575 2.432 3.652 1.00 98.25 117 HIS A O 1
ATOM 953 N N . ILE A 1 118 ? -5.498 1.172 5.252 1.00 98.00 118 ILE A N 1
ATOM 954 C CA . ILE A 1 118 ? -4.761 -0.057 4.916 1.00 98.00 118 ILE A CA 1
ATOM 955 C C . ILE A 1 118 ? -5.143 -0.580 3.520 1.00 98.00 118 ILE A C 1
ATOM 957 O O . ILE A 1 118 ? -4.285 -1.083 2.795 1.00 98.00 118 ILE A O 1
ATOM 961 N N . LEU A 1 119 ? -6.407 -0.454 3.103 1.00 98.31 119 LEU A N 1
ATOM 962 C CA . LEU A 1 119 ? -6.839 -0.842 1.755 1.00 98.31 119 LEU A CA 1
ATOM 963 C C . LEU A 1 119 ? -6.316 0.133 0.686 1.00 98.31 119 LEU A C 1
ATOM 965 O O . LEU A 1 119 ? -5.752 -0.317 -0.310 1.00 98.31 119 LEU A O 1
ATOM 969 N N . GLU A 1 120 ? -6.417 1.443 0.920 1.00 98.25 120 GLU A N 1
ATOM 970 C CA . GLU A 1 120 ? -5.887 2.495 0.037 1.00 98.25 120 GLU A CA 1
ATOM 971 C C . GLU A 1 120 ? -4.373 2.353 -0.173 1.00 98.25 120 GLU A C 1
ATOM 973 O O . GLU A 1 120 ? -3.888 2.362 -1.306 1.00 98.25 120 GLU A O 1
ATOM 978 N N . THR A 1 121 ? -3.611 2.149 0.906 1.00 98.31 121 THR A N 1
ATOM 979 C CA . THR A 1 121 ? -2.160 1.919 0.826 1.00 98.31 121 THR A CA 1
ATOM 980 C C . THR A 1 121 ? -1.829 0.595 0.133 1.00 98.31 121 THR A C 1
ATOM 982 O O . THR A 1 121 ? -0.914 0.557 -0.692 1.00 98.31 121 THR A O 1
ATOM 985 N N . GLN A 1 122 ? -2.600 -0.477 0.359 1.00 98.12 122 GLN A N 1
ATOM 986 C CA . GLN A 1 122 ? -2.430 -1.731 -0.382 1.00 98.12 122 GLN A CA 1
ATOM 987 C C . GLN A 1 122 ? -2.687 -1.546 -1.890 1.00 98.12 122 GLN A C 1
ATOM 989 O O . GLN A 1 122 ? -1.993 -2.148 -2.713 1.00 98.12 122 GLN A O 1
ATOM 994 N N . GLU A 1 123 ? -3.663 -0.726 -2.282 1.00 98.19 123 GLU A N 1
ATOM 995 C CA . GLU A 1 123 ? -3.943 -0.409 -3.687 1.00 98.19 123 GLU A CA 1
ATOM 996 C C . GLU A 1 123 ? -2.874 0.491 -4.312 1.00 98.19 123 GLU A C 1
ATOM 998 O O . GLU A 1 123 ? -2.408 0.190 -5.415 1.00 98.19 123 GLU A O 1
ATOM 1003 N N . ALA A 1 124 ? -2.379 1.496 -3.587 1.00 98.25 124 ALA A N 1
ATOM 1004 C CA . ALA A 1 124 ? -1.239 2.308 -4.009 1.00 98.25 124 ALA A CA 1
ATOM 1005 C C . ALA A 1 124 ? 0.024 1.453 -4.236 1.00 98.25 124 ALA A C 1
ATOM 1007 O O . ALA A 1 124 ? 0.695 1.599 -5.261 1.00 98.25 124 ALA A O 1
ATOM 1008 N N . ILE A 1 125 ? 0.314 0.497 -3.343 1.00 98.50 125 ILE A N 1
ATOM 1009 C CA . ILE A 1 125 ? 1.436 -0.446 -3.488 1.00 98.50 125 ILE A CA 1
ATOM 1010 C C . ILE A 1 125 ? 1.245 -1.354 -4.714 1.00 98.50 125 ILE A C 1
ATOM 1012 O O . ILE A 1 125 ? 2.188 -1.533 -5.492 1.00 98.50 125 ILE A O 1
ATOM 1016 N N . LYS A 1 126 ? 0.037 -1.895 -4.952 1.00 98.38 126 LYS A N 1
ATOM 1017 C CA . LYS A 1 126 ? -0.272 -2.673 -6.174 1.00 98.38 126 LYS A CA 1
ATOM 1018 C C . LYS A 1 126 ? -0.051 -1.836 -7.440 1.00 98.38 126 LYS A C 1
ATOM 1020 O O . LYS A 1 126 ? 0.573 -2.323 -8.386 1.00 98.38 126 LYS A O 1
ATOM 1025 N N . ALA A 1 127 ? -0.526 -0.589 -7.454 1.00 98.06 127 ALA A N 1
ATOM 1026 C CA . ALA A 1 127 ? -0.397 0.324 -8.586 1.00 98.06 127 ALA A CA 1
ATOM 1027 C C . ALA A 1 127 ? 1.073 0.666 -8.872 1.00 98.06 127 ALA A C 1
ATOM 1029 O O . ALA A 1 127 ? 1.533 0.468 -9.999 1.00 98.06 127 ALA A O 1
ATOM 1030 N N . ASN A 1 128 ? 1.835 1.065 -7.850 1.00 98.25 128 ASN A N 1
ATOM 1031 C CA . ASN A 1 128 ? 3.270 1.339 -7.948 1.00 98.25 128 ASN A CA 1
ATOM 1032 C C . ASN A 1 128 ? 4.051 0.111 -8.459 1.00 98.25 128 ASN A C 1
ATOM 1034 O O . ASN A 1 128 ? 4.774 0.208 -9.450 1.00 98.25 128 ASN A O 1
ATOM 1038 N N . THR A 1 129 ? 3.799 -1.073 -7.886 1.00 98.12 129 THR A N 1
ATOM 1039 C CA . THR A 1 129 ? 4.408 -2.343 -8.330 1.00 98.12 129 THR A CA 1
ATOM 1040 C C . THR A 1 129 ? 4.086 -2.657 -9.800 1.00 98.12 129 THR A C 1
ATOM 1042 O O . THR A 1 129 ? 4.900 -3.252 -10.506 1.00 98.12 129 THR A O 1
ATOM 1045 N N . SER A 1 130 ? 2.904 -2.266 -10.290 1.00 98.00 130 SER A N 1
ATOM 1046 C CA . SER A 1 130 ? 2.521 -2.429 -11.700 1.00 98.00 130 SER A CA 1
ATOM 1047 C C . SER A 1 130 ? 3.217 -1.435 -12.640 1.00 98.00 130 SER A C 1
ATOM 1049 O O . SER A 1 130 ? 3.456 -1.780 -13.796 1.00 98.00 130 SER A O 1
ATOM 1051 N N . GLY A 1 131 ? 3.571 -0.241 -12.149 1.00 98.00 131 GLY A N 1
ATOM 1052 C CA . GLY A 1 131 ? 4.420 0.727 -12.847 1.00 98.00 131 GLY A CA 1
ATOM 1053 C C . GLY A 1 131 ? 5.846 0.202 -12.977 1.00 98.00 131 GLY A C 1
ATOM 1054 O O . GLY A 1 131 ? 6.287 -0.079 -14.088 1.00 98.00 131 GLY A O 1
ATOM 1055 N N . LEU A 1 132 ? 6.492 -0.102 -11.845 1.00 98.38 132 LEU A N 1
ATOM 1056 C CA . LEU A 1 132 ? 7.873 -0.604 -11.798 1.00 98.38 132 LEU A CA 1
ATOM 1057 C C . LEU A 1 132 ? 8.104 -1.845 -12.680 1.00 98.38 132 LEU A C 1
ATOM 1059 O O . LEU A 1 132 ? 9.186 -2.020 -13.235 1.00 98.38 132 LEU A O 1
ATOM 1063 N N . ARG A 1 133 ? 7.094 -2.709 -12.858 1.00 98.25 133 ARG A N 1
ATOM 1064 C CA . ARG A 1 133 ? 7.165 -3.848 -13.793 1.00 98.25 133 ARG A CA 1
ATOM 1065 C C . ARG A 1 133 ? 7.259 -3.418 -15.262 1.00 98.25 133 ARG A C 1
ATOM 1067 O O . ARG A 1 133 ? 8.047 -4.013 -15.990 1.00 98.25 133 ARG A O 1
ATOM 1074 N N . LYS A 1 134 ? 6.508 -2.393 -15.680 1.00 98.31 134 LYS A N 1
ATOM 1075 C CA . LYS A 1 134 ? 6.580 -1.811 -17.034 1.00 98.31 134 LYS A CA 1
ATOM 1076 C C . LYS A 1 134 ? 7.905 -1.084 -17.246 1.00 98.31 134 LYS A C 1
ATOM 1078 O O . LYS A 1 134 ? 8.525 -1.242 -18.292 1.00 98.31 134 LYS A O 1
ATOM 1083 N N . ASP A 1 135 ? 8.371 -0.356 -16.234 1.00 98.06 135 ASP A N 1
ATOM 1084 C CA . ASP A 1 135 ? 9.647 0.361 -16.287 1.00 98.06 135 ASP A CA 1
ATOM 1085 C C . ASP A 1 135 ? 10.825 -0.620 -16.421 1.00 98.06 135 ASP A C 1
ATOM 1087 O O . ASP A 1 135 ? 11.726 -0.412 -17.232 1.00 98.06 135 ASP A O 1
ATOM 1091 N N . LEU A 1 136 ? 10.780 -1.752 -15.705 1.00 98.50 136 LEU A N 1
ATOM 1092 C CA . LEU A 1 136 ? 11.743 -2.851 -15.851 1.00 98.50 136 LEU A CA 1
ATOM 1093 C C . LEU A 1 136 ? 11.661 -3.549 -17.219 1.00 98.50 136 LEU A C 1
ATOM 1095 O O . LEU A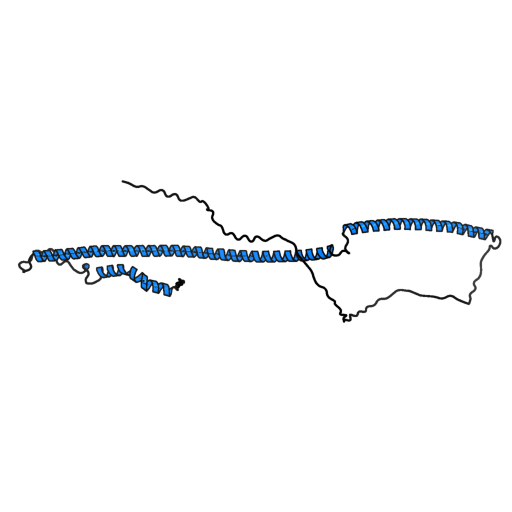 1 136 ? 12.691 -3.977 -17.740 1.00 98.50 136 LEU A O 1
ATOM 1099 N N . GLU A 1 137 ? 10.473 -3.679 -17.811 1.00 98.25 137 GLU A N 1
ATOM 1100 C CA . GLU A 1 137 ? 10.294 -4.230 -19.161 1.00 98.25 137 GLU A CA 1
ATOM 1101 C C . GLU A 1 137 ? 10.888 -3.295 -20.229 1.00 98.25 137 GLU A C 1
ATOM 1103 O O . GLU A 1 137 ? 11.694 -3.732 -21.054 1.00 98.25 137 GLU A O 1
ATOM 1108 N N . ALA A 1 138 ? 10.606 -1.991 -20.146 1.00 97.81 138 ALA A N 1
ATOM 1109 C CA . ALA A 1 138 ? 11.207 -0.972 -21.006 1.00 97.81 138 ALA A CA 1
ATOM 1110 C C . ALA A 1 138 ? 12.738 -0.895 -20.835 1.00 97.81 138 ALA A C 1
ATOM 1112 O O . ALA A 1 138 ? 13.482 -0.864 -21.820 1.00 97.81 138 ALA A O 1
ATOM 1113 N N . ALA A 1 139 ? 13.237 -0.943 -19.595 1.00 98.12 139 ALA A N 1
ATOM 1114 C CA . ALA A 1 139 ? 14.669 -0.984 -19.309 1.00 98.12 139 ALA A CA 1
ATOM 1115 C C . ALA A 1 139 ? 15.342 -2.218 -19.937 1.00 98.12 139 ALA A C 1
ATOM 1117 O O . ALA A 1 139 ? 16.395 -2.092 -20.562 1.00 98.12 139 ALA A O 1
ATOM 1118 N N . ARG A 1 140 ? 14.716 -3.401 -19.856 1.00 97.81 140 ARG A N 1
ATOM 1119 C CA . ARG A 1 140 ? 15.206 -4.625 -20.517 1.00 97.81 140 ARG A CA 1
ATOM 1120 C C . ARG A 1 140 ? 15.226 -4.490 -22.038 1.00 97.81 140 ARG A C 1
ATOM 1122 O O . ARG A 1 140 ? 16.247 -4.810 -22.642 1.00 97.81 140 ARG A O 1
ATOM 1129 N N . ALA A 1 141 ? 14.168 -3.952 -22.644 1.00 97.81 141 ALA A N 1
ATOM 1130 C CA . ALA A 1 141 ? 14.116 -3.720 -24.088 1.00 97.81 141 ALA A CA 1
ATOM 1131 C C . ALA A 1 141 ? 15.242 -2.780 -24.567 1.00 97.81 141 ALA A C 1
ATOM 1133 O O . ALA A 1 141 ? 15.924 -3.083 -25.547 1.00 97.81 141 ALA A O 1
ATOM 1134 N N . THR A 1 142 ? 15.516 -1.687 -23.842 1.00 97.50 142 THR A N 1
ATOM 1135 C CA . THR A 1 142 ? 16.655 -0.803 -24.170 1.00 97.50 142 THR A CA 1
ATOM 1136 C C . THR A 1 142 ? 18.016 -1.458 -23.906 1.00 97.50 142 THR A C 1
ATOM 1138 O O . THR A 1 142 ? 18.963 -1.198 -24.647 1.00 97.50 142 THR A O 1
ATOM 1141 N N . MET A 1 143 ? 18.137 -2.349 -22.913 1.00 97.88 143 MET A N 1
ATOM 1142 C CA . MET A 1 143 ? 19.359 -3.134 -22.686 1.00 97.88 143 MET A CA 1
ATOM 1143 C C . MET A 1 143 ? 19.624 -4.118 -23.835 1.00 97.88 143 MET A C 1
ATOM 1145 O O . MET A 1 143 ? 20.764 -4.255 -24.270 1.00 97.88 143 MET A O 1
ATOM 1149 N N . GLU A 1 144 ? 18.593 -4.789 -24.353 1.00 97.88 144 GLU A N 1
ATOM 1150 C CA . GLU A 1 144 ? 18.718 -5.634 -25.545 1.00 97.88 144 GLU A CA 1
ATOM 1151 C C . GLU A 1 144 ? 19.075 -4.829 -26.794 1.00 97.88 144 GLU A C 1
ATOM 1153 O O . GLU A 1 144 ? 19.909 -5.267 -27.584 1.00 97.88 144 GLU A O 1
ATOM 1158 N N . GLN A 1 145 ? 18.481 -3.647 -26.969 1.00 97.81 145 GLN A N 1
ATOM 1159 C CA . GLN A 1 145 ? 18.814 -2.758 -28.079 1.00 97.81 145 GLN A CA 1
ATOM 1160 C C . GLN A 1 145 ? 20.282 -2.314 -28.025 1.00 97.81 145 GLN A C 1
ATOM 1162 O O . GLN A 1 145 ? 20.963 -2.387 -29.046 1.00 97.81 145 GLN A O 1
ATOM 1167 N N . LYS A 1 146 ? 20.785 -1.943 -26.837 1.00 97.50 146 LYS A N 1
ATOM 1168 C CA . LYS A 1 146 ? 22.206 -1.635 -26.616 1.00 97.50 146 LYS A CA 1
ATOM 1169 C C . LYS A 1 146 ? 23.097 -2.826 -26.952 1.00 97.50 146 LYS A C 1
ATOM 1171 O O . LYS A 1 146 ? 23.918 -2.688 -27.843 1.00 97.50 146 LYS A O 1
ATOM 1176 N N . LYS A 1 147 ? 22.831 -4.019 -26.403 1.00 98.12 147 LYS A N 1
ATOM 1177 C CA . LYS A 1 147 ? 23.588 -5.243 -26.740 1.00 98.12 147 LYS A CA 1
ATOM 1178 C C . LYS A 1 147 ? 23.659 -5.510 -28.246 1.00 98.12 147 LYS A C 1
ATOM 1180 O O . LYS A 1 147 ? 24.712 -5.889 -28.738 1.00 98.12 147 LYS A O 1
ATOM 1185 N N . ARG A 1 148 ? 22.569 -5.286 -28.992 1.00 97.38 148 ARG A N 1
ATOM 1186 C CA . ARG A 1 148 ? 22.555 -5.429 -30.462 1.00 97.38 148 ARG A CA 1
ATOM 1187 C C . ARG A 1 148 ? 23.388 -4.353 -31.168 1.00 97.38 148 ARG A C 1
ATOM 1189 O O . ARG A 1 148 ? 23.958 -4.639 -32.217 1.00 97.38 148 ARG A O 1
ATOM 1196 N N . TRP A 1 149 ? 23.459 -3.135 -30.629 1.00 97.56 149 TRP A N 1
ATOM 1197 C CA . TRP A 1 149 ? 24.367 -2.090 -31.113 1.00 97.56 149 TRP A CA 1
ATOM 1198 C C . TRP A 1 149 ? 25.827 -2.413 -30.788 1.00 97.56 149 TRP A C 1
ATOM 1200 O O . TRP A 1 149 ? 26.654 -2.334 -31.691 1.00 97.56 149 TRP A O 1
ATOM 1210 N N . ASP A 1 150 ? 26.122 -2.851 -29.564 1.00 97.31 150 ASP A N 1
ATOM 1211 C CA . ASP A 1 150 ? 27.454 -3.268 -29.113 1.00 97.31 150 ASP A CA 1
ATOM 1212 C C . ASP A 1 150 ? 27.965 -4.431 -29.986 1.00 97.31 150 ASP A C 1
ATOM 1214 O O . ASP A 1 150 ? 29.021 -4.341 -30.604 1.00 97.31 150 ASP A O 1
ATOM 1218 N N . GLU A 1 151 ? 27.133 -5.455 -30.200 1.00 96.25 151 GLU A N 1
ATOM 1219 C CA . GLU A 1 151 ? 27.382 -6.555 -31.137 1.00 96.25 151 GLU A CA 1
ATOM 1220 C C . GLU A 1 151 ? 27.670 -6.103 -32.580 1.00 96.25 151 GLU A C 1
ATOM 1222 O O . GLU A 1 151 ? 28.341 -6.821 -33.323 1.00 96.25 151 GLU A O 1
ATOM 1227 N N . MET A 1 152 ? 27.095 -4.987 -33.039 1.00 94.88 152 MET A N 1
ATOM 1228 C CA . MET A 1 152 ? 27.368 -4.440 -34.373 1.00 94.88 152 MET A CA 1
ATOM 1229 C C . MET A 1 152 ? 28.639 -3.589 -34.380 1.00 94.88 152 MET A C 1
ATOM 1231 O O . MET A 1 152 ? 29.389 -3.658 -35.352 1.00 94.88 152 MET A O 1
ATOM 1235 N N . ALA A 1 153 ? 28.922 -2.856 -33.302 1.00 93.94 153 ALA A N 1
ATOM 1236 C CA . ALA A 1 153 ? 30.182 -2.150 -33.106 1.00 93.94 153 ALA A CA 1
ATOM 1237 C C . ALA A 1 153 ? 31.360 -3.139 -33.083 1.00 93.94 153 ALA A C 1
ATOM 1239 O O . ALA A 1 153 ? 32.315 -2.946 -33.831 1.00 93.94 153 ALA A O 1
ATOM 1240 N N . ASP A 1 154 ? 31.251 -4.254 -32.357 1.00 92.88 154 ASP A N 1
ATOM 1241 C CA . ASP A 1 154 ? 32.250 -5.333 -32.337 1.00 92.88 154 ASP A CA 1
ATOM 1242 C C . ASP A 1 154 ? 32.491 -5.929 -33.734 1.00 92.88 154 ASP A C 1
ATOM 1244 O O . ASP A 1 154 ? 33.632 -6.173 -34.127 1.00 92.88 154 ASP A O 1
ATOM 1248 N N . LYS A 1 155 ? 31.432 -6.121 -34.534 1.00 90.56 155 LYS A N 1
ATOM 1249 C CA . LYS A 1 155 ? 31.540 -6.627 -35.919 1.00 90.56 155 LYS A CA 1
ATOM 1250 C C . LYS A 1 155 ? 32.177 -5.608 -36.877 1.00 90.56 155 LYS A C 1
ATOM 1252 O O . LYS A 1 155 ? 32.796 -6.015 -37.860 1.00 90.56 155 LYS A O 1
ATOM 1257 N N . ILE A 1 156 ? 32.040 -4.308 -36.601 1.00 88.56 156 ILE A N 1
ATOM 1258 C CA . ILE A 1 156 ? 32.628 -3.213 -37.391 1.00 88.56 156 ILE A CA 1
ATOM 1259 C C . ILE A 1 156 ? 34.094 -2.971 -36.999 1.00 88.56 156 ILE A C 1
ATOM 1261 O O . ILE A 1 156 ? 34.946 -2.892 -37.877 1.00 88.56 156 ILE A O 1
ATOM 1265 N N . HIS A 1 157 ? 34.397 -2.880 -35.703 1.00 85.25 157 HIS A N 1
ATOM 1266 C CA . HIS A 1 157 ? 35.726 -2.539 -35.185 1.00 85.25 157 HIS A CA 1
ATOM 1267 C C . HIS A 1 157 ? 36.651 -3.754 -35.014 1.00 85.25 157 HIS A C 1
ATOM 1269 O O . HIS A 1 157 ? 37.863 -3.622 -35.160 1.00 85.25 157 HIS A O 1
ATOM 1275 N N . GLY A 1 158 ? 36.107 -4.945 -34.739 1.00 82.06 158 GLY A N 1
ATOM 1276 C CA . GLY A 1 158 ? 36.884 -6.182 -34.598 1.00 82.06 158 GLY A CA 1
ATOM 1277 C C . GLY A 1 158 ? 37.307 -6.815 -35.929 1.00 82.06 158 GLY A C 1
ATOM 1278 O O . GLY A 1 158 ? 38.203 -7.659 -35.957 1.00 82.06 158 GLY A O 1
ATOM 1279 N N . ASN A 1 159 ? 36.699 -6.416 -37.050 1.00 84.00 159 ASN A N 1
ATOM 1280 C CA . ASN A 1 159 ? 37.092 -6.893 -38.373 1.00 84.00 159 ASN A CA 1
ATOM 1281 C C . ASN A 1 159 ? 38.240 -6.044 -38.938 1.00 84.00 159 ASN A C 1
ATOM 1283 O O . ASN A 1 159 ? 38.005 -5.040 -39.603 1.00 84.00 159 ASN A O 1
ATOM 1287 N N . MET A 1 160 ? 39.482 -6.495 -38.750 1.00 74.00 160 MET A N 1
ATOM 1288 C CA . MET A 1 160 ? 40.689 -5.788 -39.216 1.00 74.00 160 MET A CA 1
ATOM 1289 C C . MET A 1 160 ? 40.804 -5.601 -40.745 1.00 74.00 160 MET A C 1
ATOM 1291 O O . MET A 1 160 ? 41.727 -4.933 -41.203 1.00 74.00 160 MET A O 1
ATOM 1295 N N . MET A 1 161 ? 39.892 -6.167 -41.547 1.00 76.75 161 MET A N 1
ATOM 1296 C CA . MET A 1 161 ? 39.796 -5.884 -42.989 1.00 76.75 161 MET A CA 1
ATOM 1297 C C . MET A 1 161 ? 38.979 -4.616 -43.294 1.00 76.75 161 MET A C 1
ATOM 1299 O O . MET A 1 161 ? 39.049 -4.094 -44.407 1.00 76.75 161 MET A O 1
ATOM 1303 N N . LEU A 1 162 ? 38.209 -4.102 -42.326 1.00 80.69 162 LEU A N 1
ATOM 1304 C CA . LEU A 1 162 ? 37.491 -2.835 -42.433 1.00 80.69 162 LEU A CA 1
ATOM 1305 C C . LEU A 1 162 ? 38.397 -1.687 -41.972 1.00 80.69 162 LEU A C 1
ATOM 1307 O O . LEU A 1 162 ? 38.603 -1.472 -40.781 1.00 80.69 162 LEU A O 1
ATOM 1311 N N . LYS A 1 163 ? 38.923 -0.926 -42.936 1.00 83.06 163 LYS A N 1
ATOM 1312 C CA . LYS A 1 163 ? 39.616 0.348 -42.677 1.00 83.06 163 LYS A CA 1
ATOM 1313 C C . LYS A 1 163 ? 38.668 1.377 -42.054 1.00 83.06 163 LYS A C 1
ATOM 1315 O O . LYS A 1 163 ? 37.456 1.304 -42.282 1.00 83.06 163 LYS A O 1
ATOM 1320 N N . SER A 1 164 ? 39.199 2.378 -41.353 1.00 88.56 164 SER A N 1
ATOM 1321 C CA . SER A 1 164 ? 38.394 3.503 -40.867 1.00 88.56 164 SER A CA 1
ATOM 1322 C C . SER A 1 164 ? 37.770 4.274 -42.042 1.00 88.56 164 SER A C 1
ATOM 1324 O O . SER A 1 164 ? 38.254 4.216 -43.174 1.00 88.56 164 SER A O 1
ATOM 1326 N N . ARG A 1 165 ? 36.677 5.011 -41.795 1.00 88.31 165 ARG A N 1
ATOM 1327 C CA . ARG A 1 165 ? 36.060 5.852 -42.840 1.00 88.31 165 ARG A CA 1
ATOM 1328 C C . ARG A 1 165 ? 37.000 6.957 -43.327 1.00 88.31 165 ARG A C 1
ATOM 1330 O O . ARG A 1 165 ? 36.901 7.355 -44.482 1.00 88.31 165 ARG A O 1
ATOM 1337 N N . GLU A 1 166 ? 37.901 7.420 -42.467 1.00 90.44 166 GLU A N 1
ATOM 1338 C CA . GLU A 1 166 ? 38.887 8.450 -42.787 1.00 90.44 166 GLU A CA 1
ATOM 1339 C C . GLU A 1 166 ? 40.001 7.877 -43.677 1.00 90.44 166 GLU A C 1
ATOM 1341 O O . GLU A 1 166 ? 40.283 8.439 -44.733 1.00 90.44 166 GLU A O 1
ATOM 1346 N N . ASP A 1 167 ? 40.535 6.691 -43.355 1.00 88.25 167 ASP A N 1
ATOM 1347 C CA . ASP A 1 167 ? 41.531 6.010 -44.201 1.00 88.25 167 ASP A CA 1
ATOM 1348 C C . ASP A 1 167 ? 40.936 5.602 -45.562 1.00 88.25 167 ASP A C 1
ATOM 1350 O O . ASP A 1 167 ? 41.643 5.569 -46.571 1.00 88.25 167 ASP A O 1
ATOM 1354 N N . GLN A 1 168 ? 39.639 5.269 -45.604 1.00 89.81 168 GLN A N 1
ATOM 1355 C CA . GLN A 1 168 ? 38.925 4.999 -46.856 1.00 89.81 168 GLN A CA 1
ATOM 1356 C C . GLN A 1 168 ? 38.789 6.262 -47.712 1.00 89.81 168 GLN A C 1
ATOM 1358 O O . GLN A 1 168 ? 39.049 6.182 -48.910 1.00 89.81 168 GLN A O 1
ATOM 1363 N N . ALA A 1 169 ? 38.447 7.411 -47.118 1.00 93.38 169 ALA A N 1
ATOM 1364 C CA . ALA A 1 169 ? 38.389 8.690 -47.825 1.00 93.38 169 ALA A CA 1
ATOM 1365 C C . ALA A 1 169 ? 39.771 9.092 -48.366 1.00 93.38 169 ALA A C 1
ATOM 1367 O O . ALA A 1 169 ? 39.919 9.274 -49.569 1.00 93.38 169 ALA A O 1
ATOM 1368 N N . GLN A 1 170 ? 40.815 9.080 -47.528 1.00 94.50 170 GLN A N 1
ATOM 1369 C CA . GLN A 1 170 ? 42.189 9.387 -47.954 1.00 94.50 170 GLN A CA 1
ATOM 1370 C C . GLN A 1 170 ? 42.686 8.451 -49.075 1.00 94.50 170 GLN A C 1
ATOM 1372 O O . GLN A 1 170 ? 43.407 8.878 -49.979 1.00 94.50 170 GLN A O 1
ATOM 1377 N N . MET A 1 171 ? 42.295 7.170 -49.051 1.00 92.81 171 MET A N 1
ATOM 1378 C CA . MET A 1 171 ? 42.612 6.226 -50.127 1.00 92.81 171 MET A CA 1
ATOM 1379 C C . MET A 1 171 ? 41.812 6.500 -51.411 1.00 92.81 171 MET A C 1
ATOM 1381 O O . MET A 1 171 ? 42.365 6.336 -52.497 1.00 92.81 171 MET A O 1
ATOM 1385 N N . GLN A 1 172 ? 40.548 6.919 -51.309 1.00 94.69 172 GLN A N 1
ATOM 1386 C CA . GLN A 1 172 ? 39.740 7.340 -52.458 1.00 94.69 172 GLN A CA 1
ATOM 1387 C C . GLN A 1 172 ? 40.304 8.617 -53.088 1.00 94.69 172 GLN A C 1
ATOM 1389 O O . GLN A 1 172 ? 40.530 8.633 -54.292 1.00 94.69 172 GLN A O 1
ATOM 1394 N N . ASP A 1 173 ? 40.624 9.634 -52.288 1.00 96.06 173 ASP A N 1
ATOM 1395 C CA . ASP A 1 173 ? 41.215 10.891 -52.758 1.00 96.06 173 ASP A CA 1
ATOM 1396 C C . ASP A 1 173 ? 42.551 10.654 -53.474 1.00 96.06 173 ASP A C 1
ATOM 1398 O O . ASP A 1 173 ? 42.779 11.202 -54.554 1.00 96.06 173 ASP A O 1
ATOM 1402 N N . LYS A 1 174 ? 43.406 9.767 -52.939 1.00 96.88 174 LYS A N 1
ATOM 1403 C CA . LYS A 1 174 ? 44.647 9.373 -53.618 1.00 96.88 174 LYS A CA 1
ATOM 1404 C C . LYS A 1 174 ? 44.378 8.688 -54.964 1.00 96.88 174 LYS A C 1
ATOM 1406 O O . LYS A 1 174 ? 45.030 9.029 -55.945 1.00 96.88 174 LYS A O 1
ATOM 1411 N N . LEU A 1 175 ? 43.451 7.729 -55.020 1.00 96.50 175 LEU A N 1
ATOM 1412 C CA . LEU A 1 175 ? 43.127 7.023 -56.266 1.00 96.50 175 LEU A CA 1
ATOM 1413 C C . LEU A 1 175 ? 42.502 7.963 -57.307 1.00 96.50 175 LEU A C 1
ATOM 1415 O O . LEU A 1 175 ? 42.819 7.856 -58.484 1.00 96.50 175 LEU A O 1
ATOM 1419 N N . ASN A 1 176 ? 41.674 8.918 -56.879 1.00 96.38 176 ASN A N 1
ATOM 1420 C CA . ASN A 1 176 ? 41.107 9.945 -57.754 1.00 96.38 176 ASN A CA 1
ATOM 1421 C C . ASN A 1 176 ? 42.199 10.866 -58.330 1.00 96.38 176 ASN A C 1
ATOM 1423 O O . ASN A 1 176 ? 42.129 11.230 -59.501 1.00 96.38 176 ASN A O 1
ATOM 1427 N N . ALA A 1 177 ? 43.223 11.212 -57.540 1.00 96.12 177 ALA A N 1
ATOM 1428 C CA . ALA A 1 177 ? 44.376 11.973 -58.024 1.00 96.12 177 ALA A CA 1
ATOM 1429 C C . ALA A 1 177 ? 45.223 11.172 -59.032 1.00 96.12 177 ALA A C 1
ATOM 1431 O O . ALA A 1 177 ? 45.592 11.709 -60.071 1.00 96.12 177 ALA A O 1
ATOM 1432 N N . GLU A 1 178 ? 45.469 9.884 -58.766 1.00 96.75 178 GLU A N 1
ATOM 1433 C CA . GLU A 1 178 ? 46.199 8.979 -59.669 1.00 96.75 178 GLU A CA 1
ATOM 1434 C C . GLU A 1 178 ? 45.447 8.760 -60.999 1.00 96.75 178 GLU A C 1
ATOM 1436 O O . GLU A 1 178 ? 46.059 8.750 -62.065 1.00 96.75 178 GLU A O 1
ATOM 1441 N N . ILE A 1 179 ? 44.111 8.673 -60.961 1.00 95.69 179 ILE A N 1
ATOM 1442 C CA . ILE A 1 179 ? 43.262 8.647 -62.165 1.00 95.69 179 ILE A CA 1
ATOM 1443 C C . ILE A 1 179 ? 43.383 9.964 -62.943 1.00 95.69 179 ILE A C 1
ATOM 1445 O O . ILE A 1 179 ? 43.600 9.929 -64.150 1.00 95.69 179 ILE A O 1
ATOM 1449 N N . ALA A 1 180 ? 43.303 11.119 -62.275 1.00 96.44 180 ALA A N 1
ATOM 1450 C CA . ALA A 1 180 ? 43.407 12.421 -62.938 1.00 96.44 180 ALA A CA 1
ATOM 1451 C C . ALA A 1 180 ? 44.799 12.682 -63.553 1.00 96.44 180 ALA A C 1
ATOM 1453 O O . ALA A 1 180 ? 44.909 13.406 -64.544 1.00 96.44 180 ALA A O 1
ATOM 1454 N N . GLU A 1 181 ? 45.862 12.104 -62.986 1.00 96.06 181 GLU A N 1
ATOM 1455 C CA . GLU A 1 181 ? 47.217 12.099 -63.554 1.00 96.06 181 GLU A CA 1
ATOM 1456 C C . GLU A 1 181 ? 47.285 11.200 -64.802 1.00 96.06 181 GLU A C 1
ATOM 1458 O O . GLU A 1 181 ? 47.707 11.652 -65.867 1.00 96.06 181 GLU A O 1
ATOM 1463 N N . GLN A 1 182 ? 46.756 9.972 -64.727 1.00 96.31 182 GLN A N 1
ATOM 1464 C CA . GLN A 1 182 ? 46.690 9.054 -65.873 1.00 96.31 182 GLN A CA 1
ATOM 1465 C C . GLN A 1 182 ? 45.809 9.584 -67.017 1.00 96.31 182 GLN A C 1
ATOM 1467 O O . GLN A 1 182 ? 46.148 9.393 -68.183 1.00 96.31 182 GLN A O 1
ATOM 1472 N N . GLU A 1 183 ? 44.708 10.283 -66.729 1.00 95.62 183 GLU A N 1
ATOM 1473 C CA . GLU A 1 183 ? 43.874 10.939 -67.747 1.00 95.62 183 GLU A CA 1
ATOM 1474 C C . GLU A 1 183 ? 44.640 12.059 -68.477 1.00 95.62 183 GLU A C 1
ATOM 1476 O O . GLU A 1 183 ? 44.542 12.170 -69.703 1.00 95.62 183 GLU A O 1
ATOM 1481 N N . GLN A 1 184 ? 45.475 12.827 -67.766 1.00 95.81 184 GLN A N 1
ATOM 1482 C CA . GLN A 1 184 ? 46.370 13.818 -68.378 1.00 95.81 184 GLN A CA 1
ATOM 1483 C C . GLN A 1 184 ? 47.444 13.149 -69.251 1.00 95.81 184 GLN A C 1
ATOM 1485 O O . GLN A 1 184 ? 47.628 13.564 -70.398 1.00 95.81 184 GLN A O 1
ATOM 1490 N N . GLU A 1 185 ? 48.087 12.073 -68.781 1.00 94.81 185 GLU A N 1
ATOM 1491 C CA . GLU A 1 185 ? 49.010 11.282 -69.610 1.00 94.81 185 GLU A CA 1
ATOM 1492 C C . GLU A 1 185 ? 48.314 10.718 -70.861 1.00 94.81 185 GLU A C 1
ATOM 1494 O O . GLU A 1 185 ? 48.861 10.792 -71.963 1.00 94.81 185 GLU A O 1
ATOM 1499 N N . MET A 1 186 ? 47.088 10.195 -70.735 1.00 93.50 186 MET A N 1
ATOM 1500 C CA . MET A 1 186 ? 46.303 9.697 -71.872 1.00 93.50 186 MET A CA 1
ATOM 1501 C C . MET A 1 186 ? 46.019 10.801 -72.897 1.00 93.50 186 MET A C 1
ATOM 1503 O O . MET A 1 186 ? 46.135 10.553 -74.102 1.00 93.50 186 MET A O 1
ATOM 1507 N N . GLU A 1 187 ? 45.700 12.024 -72.457 1.00 94.50 187 GLU A N 1
ATOM 1508 C CA . GLU A 1 187 ? 45.589 13.165 -73.365 1.00 94.50 187 GLU A CA 1
ATOM 1509 C C . GLU A 1 187 ? 46.926 13.506 -74.043 1.00 94.50 187 GLU A C 1
ATOM 1511 O O . GLU A 1 187 ? 46.941 13.811 -75.237 1.00 94.50 187 GLU A O 1
ATOM 1516 N N . GLU A 1 188 ? 48.049 13.486 -73.321 1.00 94.56 188 GLU A N 1
ATOM 1517 C CA . GLU A 1 188 ? 49.373 13.753 -73.899 1.00 94.56 188 GLU A CA 1
ATOM 1518 C C . GLU A 1 188 ? 49.780 12.690 -74.920 1.00 94.56 188 GLU A C 1
ATOM 1520 O O . GLU A 1 188 ? 50.167 13.034 -76.041 1.00 94.56 188 GLU A O 1
ATOM 1525 N N . TYR A 1 189 ? 49.581 11.406 -74.622 1.00 94.69 189 TYR A N 1
ATOM 1526 C CA . TYR A 1 189 ? 49.771 10.333 -75.595 1.00 94.69 189 TYR A CA 1
ATOM 1527 C C . TYR A 1 189 ? 48.839 10.482 -76.805 1.00 94.69 189 TYR A C 1
ATOM 1529 O O . TYR A 1 189 ? 49.281 10.266 -77.936 1.00 94.69 189 TYR A O 1
ATOM 1537 N N . ALA A 1 190 ? 47.588 10.919 -76.624 1.00 93.88 190 ALA A N 1
ATOM 1538 C CA . ALA A 1 190 ? 46.686 11.210 -77.738 1.00 93.88 190 ALA A CA 1
ATOM 1539 C C . ALA A 1 190 ? 47.197 12.375 -78.610 1.00 93.88 190 ALA A C 1
ATOM 1541 O O . ALA A 1 190 ? 47.212 12.258 -79.841 1.00 93.88 190 ALA A O 1
ATOM 1542 N N . LYS A 1 191 ? 47.691 13.460 -77.992 1.00 94.00 191 LYS A N 1
ATOM 1543 C CA . LYS A 1 191 ? 48.324 14.609 -78.669 1.00 94.00 191 LYS A CA 1
ATOM 1544 C C . LYS A 1 191 ? 49.580 14.169 -79.444 1.00 94.00 191 LYS A C 1
ATOM 1546 O O . LYS A 1 191 ? 49.715 14.501 -80.624 1.00 94.00 191 LYS A O 1
ATOM 1551 N N . LEU A 1 192 ? 50.449 13.345 -78.849 1.00 94.50 192 LEU A N 1
ATOM 1552 C CA . LEU A 1 192 ? 51.642 12.779 -79.501 1.00 94.50 192 LEU A CA 1
ATOM 1553 C C . LEU A 1 192 ? 51.289 11.842 -80.668 1.00 94.50 192 LEU A C 1
ATOM 1555 O O . LEU A 1 192 ? 51.914 11.913 -81.728 1.00 94.50 192 LEU A O 1
ATOM 1559 N N . ILE A 1 193 ? 50.279 10.979 -80.518 1.00 94.25 193 ILE A N 1
ATOM 1560 C CA . ILE A 1 193 ? 49.819 10.077 -81.587 1.00 94.25 193 ILE A CA 1
ATOM 1561 C C . ILE A 1 193 ? 49.206 10.876 -82.745 1.00 94.25 193 ILE A C 1
ATOM 1563 O O . ILE A 1 193 ? 49.459 10.545 -83.906 1.00 94.25 193 ILE A O 1
ATOM 1567 N N . ALA A 1 194 ? 48.453 11.942 -82.464 1.00 92.56 194 ALA A N 1
ATOM 1568 C CA . ALA A 1 194 ? 47.935 12.849 -83.487 1.00 92.56 194 ALA A CA 1
ATOM 1569 C C . ALA A 1 194 ? 49.073 13.565 -84.240 1.00 92.56 194 ALA A C 1
ATOM 1571 O O . ALA A 1 194 ? 49.103 13.536 -85.473 1.00 92.56 194 ALA A O 1
ATOM 1572 N N . ALA A 1 195 ? 50.061 14.111 -83.522 1.00 91.75 195 ALA A N 1
ATOM 1573 C CA . ALA A 1 195 ? 51.242 14.735 -84.120 1.00 91.75 195 ALA A CA 1
ATOM 1574 C C . ALA A 1 195 ? 52.052 13.745 -84.979 1.00 91.75 195 ALA A C 1
ATOM 1576 O O . ALA A 1 195 ? 52.427 14.064 -86.108 1.00 91.75 195 ALA A O 1
ATOM 1577 N N . ARG A 1 196 ? 52.256 12.508 -84.504 1.00 91.69 196 ARG A N 1
ATOM 1578 C CA . ARG A 1 196 ? 52.946 11.451 -85.261 1.00 91.69 196 ARG A CA 1
ATOM 1579 C C . ARG A 1 196 ? 52.165 11.019 -86.506 1.00 91.69 196 ARG A C 1
ATOM 1581 O O . ARG A 1 196 ? 52.781 10.766 -87.538 1.00 91.69 196 ARG A O 1
ATOM 1588 N N . LYS A 1 197 ? 50.828 10.966 -86.450 1.00 90.69 197 LYS A N 1
ATOM 1589 C CA . LYS A 1 197 ? 49.979 10.735 -87.635 1.00 90.69 197 LYS A CA 1
ATOM 1590 C C . LYS A 1 197 ? 50.105 11.875 -88.649 1.00 90.69 197 LYS A C 1
ATOM 1592 O O . LYS A 1 197 ? 50.225 11.594 -89.837 1.00 90.69 197 LYS A O 1
ATOM 1597 N N . ALA A 1 198 ? 50.150 13.131 -88.202 1.00 89.81 198 ALA A N 1
ATOM 1598 C CA . ALA A 1 198 ? 50.368 14.280 -89.084 1.00 89.81 198 ALA A CA 1
ATOM 1599 C C . ALA A 1 198 ? 51.755 14.237 -89.757 1.00 89.81 198 ALA A C 1
ATOM 1601 O O . ALA A 1 198 ? 51.845 14.348 -90.978 1.00 89.81 198 ALA A O 1
ATOM 1602 N N . GLN A 1 199 ? 52.823 13.972 -88.993 1.00 88.38 199 GLN A N 1
ATOM 1603 C CA . GLN A 1 199 ? 54.178 13.764 -89.529 1.00 88.38 199 GLN A CA 1
ATOM 1604 C C . GLN A 1 199 ? 54.225 12.616 -90.548 1.00 88.38 199 GLN A C 1
ATOM 1606 O O . GLN A 1 199 ? 54.803 12.763 -91.621 1.00 88.38 199 GLN A O 1
ATOM 1611 N N . MET A 1 200 ? 53.579 11.485 -90.246 1.00 88.31 200 MET A N 1
ATOM 1612 C CA . MET A 1 200 ? 53.487 10.339 -91.155 1.00 88.31 200 MET A CA 1
ATOM 1613 C C . MET A 1 200 ? 52.683 10.665 -92.423 1.00 88.31 200 MET A C 1
ATOM 1615 O O . MET A 1 200 ? 53.010 10.153 -93.489 1.00 88.31 200 MET A O 1
ATOM 1619 N N . GLY A 1 201 ? 51.687 11.552 -92.337 1.00 85.88 201 GLY A N 1
ATOM 1620 C CA . GLY A 1 201 ? 50.986 12.111 -93.493 1.00 85.88 201 GLY A CA 1
ATOM 1621 C C . GLY A 1 201 ? 51.909 12.934 -94.395 1.00 85.88 201 GLY A C 1
ATOM 1622 O O . GLY A 1 201 ? 51.954 12.686 -95.596 1.00 85.88 201 GLY A O 1
ATOM 1623 N N . VAL A 1 202 ? 52.703 13.846 -93.821 1.00 85.56 202 VAL A N 1
ATOM 1624 C CA . VAL A 1 202 ? 53.697 14.650 -94.564 1.00 85.56 202 VAL A CA 1
ATOM 1625 C C . VAL A 1 202 ? 54.755 13.756 -95.220 1.00 85.56 202 VAL A C 1
ATOM 1627 O O . VAL A 1 202 ? 55.025 13.897 -96.410 1.00 85.56 202 VAL A O 1
ATOM 1630 N N . ILE A 1 203 ? 55.300 12.780 -94.486 1.00 83.25 203 ILE A N 1
ATOM 1631 C CA . ILE A 1 203 ? 56.243 11.791 -95.034 1.00 83.25 203 ILE A CA 1
ATOM 1632 C C . ILE A 1 203 ? 55.573 10.958 -96.137 1.00 83.25 203 ILE A C 1
ATOM 1634 O O . ILE A 1 203 ? 56.189 10.703 -97.165 1.00 83.25 203 ILE A O 1
ATOM 1638 N N . GLY A 1 204 ? 54.306 10.570 -95.974 1.00 86.19 204 GLY A N 1
ATOM 1639 C CA . GLY A 1 204 ? 53.545 9.825 -96.981 1.00 86.19 204 GLY A CA 1
ATOM 1640 C C . GLY A 1 204 ? 53.285 10.606 -98.274 1.00 86.19 204 GLY A C 1
ATOM 1641 O O . GLY A 1 204 ? 53.215 9.994 -99.339 1.00 86.19 204 GLY A O 1
ATOM 1642 N N . VAL A 1 205 ? 53.182 11.938 -98.209 1.00 83.69 205 VAL A N 1
ATOM 1643 C CA . VAL A 1 205 ? 53.167 12.809 -99.396 1.00 83.69 205 VAL A CA 1
ATOM 1644 C C . VAL A 1 205 ? 54.559 12.852 -100.029 1.00 83.69 205 VAL A C 1
ATOM 1646 O O . VAL A 1 205 ? 54.690 12.498 -101.196 1.00 83.69 205 VAL A O 1
ATOM 1649 N N . GLY A 1 206 ? 55.607 13.141 -99.251 1.00 79.94 206 GLY A N 1
ATOM 1650 C CA . GLY A 1 206 ? 56.985 13.182 -99.758 1.00 79.94 206 GLY A CA 1
ATOM 1651 C C . GLY A 1 206 ? 57.477 11.854 -100.357 1.00 79.94 206 GLY A C 1
ATOM 1652 O O . GLY A 1 206 ? 58.239 11.856 -101.317 1.00 79.94 206 GLY A O 1
ATOM 1653 N N . VAL A 1 207 ? 57.006 10.705 -99.860 1.00 78.38 207 VAL A N 1
ATOM 1654 C CA . VAL A 1 207 ? 57.291 9.379 -100.445 1.00 78.38 207 VAL A CA 1
ATOM 1655 C C . VAL A 1 207 ? 56.560 9.173 -101.776 1.00 78.38 207 VAL A C 1
ATOM 1657 O O . VAL A 1 207 ? 57.136 8.578 -102.683 1.00 78.38 207 VAL A O 1
ATOM 1660 N N . LYS A 1 208 ? 55.334 9.692 -101.939 1.00 78.56 208 LYS A N 1
ATOM 1661 C CA . LYS A 1 208 ? 54.629 9.685 -103.236 1.00 78.56 208 LYS A CA 1
ATOM 1662 C C . LYS A 1 208 ? 55.313 10.597 -104.253 1.00 78.56 208 LYS A C 1
ATOM 1664 O O . LYS A 1 208 ? 55.504 10.189 -105.392 1.00 78.56 208 LYS A O 1
ATOM 1669 N N . GLU A 1 209 ? 55.724 11.791 -103.834 1.00 77.38 209 GLU A N 1
ATOM 1670 C CA . GLU A 1 209 ? 56.496 12.726 -104.661 1.00 77.38 209 GLU A CA 1
ATOM 1671 C C . GLU A 1 209 ? 57.853 12.121 -105.058 1.00 77.38 209 GLU A C 1
ATOM 1673 O O . GLU A 1 209 ? 58.232 12.162 -106.225 1.00 77.38 209 GLU A O 1
ATOM 1678 N N . MET A 1 210 ? 58.550 11.461 -104.126 1.00 73.88 210 MET A N 1
ATOM 1679 C CA . MET A 1 210 ? 59.793 10.740 -104.414 1.00 73.88 210 MET A CA 1
ATOM 1680 C C . MET A 1 210 ? 59.575 9.552 -105.364 1.00 73.88 210 MET A C 1
ATOM 1682 O O . MET A 1 210 ? 60.406 9.337 -106.239 1.00 73.88 210 MET A O 1
ATOM 1686 N N . MET A 1 211 ? 58.474 8.800 -105.242 1.00 68.69 211 MET A N 1
ATOM 1687 C CA . MET A 1 211 ? 58.124 7.749 -106.209 1.00 68.69 211 MET A CA 1
ATOM 1688 C C . MET A 1 211 ? 57.869 8.325 -107.607 1.00 68.69 211 MET A C 1
ATOM 1690 O O . MET A 1 211 ? 58.396 7.783 -108.573 1.00 68.69 211 MET A O 1
ATOM 1694 N N . ALA A 1 212 ? 57.150 9.446 -107.718 1.00 69.00 212 ALA A N 1
ATOM 1695 C CA . ALA A 1 212 ? 56.937 10.133 -108.994 1.00 69.00 212 ALA A CA 1
ATOM 1696 C C . ALA A 1 212 ? 58.250 10.664 -109.610 1.00 69.00 212 ALA A C 1
ATOM 1698 O O . ALA A 1 212 ? 58.417 10.634 -110.825 1.00 69.00 212 ALA A O 1
ATOM 1699 N N . LEU A 1 213 ? 59.209 11.095 -108.782 1.00 69.19 213 LEU A N 1
ATOM 1700 C CA . LEU A 1 213 ? 60.541 11.526 -109.228 1.00 69.19 213 LEU A CA 1
ATOM 1701 C C . LEU A 1 213 ? 61.492 10.363 -109.570 1.00 69.19 213 LEU A C 1
ATOM 1703 O O . LEU A 1 213 ? 62.417 10.564 -110.355 1.00 69.19 213 LEU A O 1
ATOM 1707 N N . LEU A 1 214 ? 61.291 9.165 -109.006 1.00 62.75 214 LEU A N 1
ATOM 1708 C CA . LEU A 1 214 ? 62.054 7.954 -109.350 1.00 62.75 214 LEU A CA 1
ATOM 1709 C C . LEU A 1 214 ? 61.470 7.186 -110.547 1.00 62.75 214 LEU A C 1
ATOM 1711 O O . LEU A 1 214 ? 62.213 6.457 -111.200 1.00 62.75 214 LEU A O 1
ATOM 1715 N N . HIS A 1 215 ? 60.180 7.363 -110.851 1.00 60.06 215 HIS A N 1
ATOM 1716 C CA . HIS A 1 215 ? 59.491 6.752 -111.995 1.00 60.06 215 HIS A CA 1
ATOM 1717 C C . HIS A 1 215 ? 58.866 7.796 -112.956 1.00 60.06 215 HIS A C 1
ATOM 1719 O O . HIS A 1 215 ? 57.664 7.736 -113.222 1.00 60.06 215 HIS A O 1
ATOM 1725 N N . PRO A 1 216 ? 59.639 8.756 -113.505 1.00 50.88 216 PRO A N 1
ATOM 1726 C CA . PRO A 1 216 ? 59.107 9.859 -114.306 1.00 50.88 216 PRO A CA 1
ATOM 1727 C C . PRO A 1 216 ? 58.849 9.482 -115.783 1.00 50.88 216 PRO A C 1
ATOM 1729 O O . PRO A 1 216 ? 59.271 10.215 -116.674 1.00 50.88 216 PRO A O 1
ATOM 1732 N N . GLU A 1 217 ? 58.183 8.352 -116.068 1.00 48.25 217 GLU A N 1
ATOM 1733 C CA . GLU A 1 217 ? 57.787 8.015 -117.456 1.00 48.25 217 GLU A CA 1
ATOM 1734 C C . GLU A 1 217 ? 56.489 7.188 -117.622 1.00 48.25 217 GLU A C 1
ATOM 1736 O O . GLU A 1 217 ? 55.886 7.248 -118.689 1.00 48.25 217 GLU A O 1
ATOM 1741 N N . GLU A 1 218 ? 55.975 6.496 -116.593 1.00 53.00 218 GLU A N 1
ATOM 1742 C CA . GLU A 1 218 ? 54.681 5.782 -116.683 1.00 53.00 218 GLU A CA 1
ATOM 1743 C C . GLU A 1 218 ? 53.541 6.560 -116.004 1.00 53.00 218 GLU A C 1
ATOM 1745 O O . GLU A 1 218 ? 53.108 6.263 -114.890 1.00 53.00 218 GLU A O 1
ATOM 1750 N N . GLN A 1 219 ? 53.039 7.571 -116.719 1.00 49.50 219 GLN A N 1
ATOM 1751 C CA . GLN A 1 219 ? 51.789 8.269 -116.414 1.00 49.50 219 GLN A CA 1
ATOM 1752 C C . GLN A 1 219 ? 50.834 8.183 -117.614 1.00 49.50 219 GLN A C 1
ATOM 1754 O O . GLN A 1 219 ? 51.047 8.881 -118.599 1.00 49.50 219 GLN A O 1
ATOM 1759 N N . GLU A 1 220 ? 49.798 7.341 -117.506 1.00 40.97 220 GLU A N 1
ATOM 1760 C CA . GLU A 1 220 ? 48.381 7.531 -117.911 1.00 40.97 220 GLU A CA 1
ATOM 1761 C C . GLU A 1 220 ? 47.617 6.178 -117.723 1.00 40.97 220 GLU A C 1
ATOM 1763 O O . GLU A 1 220 ? 48.273 5.156 -117.498 1.00 40.97 220 GLU A O 1
ATOM 1768 N N . PRO A 1 221 ? 46.263 6.137 -117.685 1.00 56.09 221 PRO A N 1
ATOM 1769 C CA . PRO A 1 221 ? 45.532 5.104 -116.924 1.00 56.09 221 PRO A CA 1
ATOM 1770 C C . PRO A 1 221 ? 44.574 4.172 -117.721 1.00 56.09 221 PRO A C 1
ATOM 1772 O O . PRO A 1 221 ? 44.453 4.248 -118.937 1.00 56.09 221 PRO A O 1
ATOM 1775 N N . GLU A 1 222 ? 43.816 3.371 -116.948 1.00 41.41 222 GLU A N 1
ATOM 1776 C CA . GLU A 1 222 ? 42.551 2.659 -117.261 1.00 41.41 222 GLU A CA 1
ATOM 1777 C C . GLU A 1 222 ? 42.560 1.266 -117.942 1.00 41.41 222 GLU A C 1
ATOM 1779 O O . GLU A 1 222 ? 43.461 0.876 -118.674 1.00 41.41 222 GLU A O 1
ATOM 1784 N N . SER A 1 223 ? 41.440 0.555 -117.710 1.00 44.03 223 SER A N 1
ATOM 1785 C CA . SER A 1 223 ? 40.885 -0.594 -118.460 1.00 44.03 223 SER A CA 1
ATOM 1786 C C . SER A 1 223 ? 41.464 -2.012 -118.275 1.00 44.03 223 SER A C 1
ATOM 1788 O O . SER A 1 223 ? 42.198 -2.498 -119.126 1.00 44.03 223 SER A O 1
ATOM 1790 N N . GLN A 1 224 ? 40.990 -2.716 -117.231 1.00 46.34 224 GLN A N 1
ATOM 1791 C CA . GLN A 1 224 ? 40.502 -4.125 -117.211 1.00 46.34 224 GLN A CA 1
ATOM 1792 C C . GLN A 1 224 ? 40.097 -4.462 -115.753 1.00 46.34 224 GLN A C 1
ATOM 1794 O O . GLN A 1 224 ? 40.809 -4.086 -114.828 1.00 46.34 224 GLN A O 1
ATOM 1799 N N . GLU A 1 225 ? 38.953 -5.051 -115.379 1.00 38.69 225 GLU A N 1
ATOM 1800 C CA . GLU A 1 225 ? 38.029 -6.022 -116.004 1.00 38.69 225 GLU A CA 1
ATOM 1801 C C . GLU A 1 225 ? 38.685 -7.372 -116.347 1.00 38.69 225 GLU A C 1
ATOM 1803 O O . GLU A 1 225 ? 39.331 -7.514 -117.380 1.00 38.69 225 GLU A O 1
ATOM 1808 N N . GLY A 1 226 ? 38.514 -8.379 -115.477 1.00 37.25 226 GLY A N 1
ATOM 1809 C CA . GLY A 1 226 ? 39.087 -9.717 -115.685 1.00 37.25 226 GLY A CA 1
ATOM 1810 C C . GLY A 1 226 ? 39.202 -10.569 -114.416 1.00 37.25 226 GLY A C 1
ATOM 1811 O O . GLY A 1 226 ? 40.199 -10.528 -113.707 1.00 37.25 226 GLY A O 1
ATOM 1812 N N . THR A 1 227 ? 38.161 -11.350 -114.156 1.00 40.66 227 THR A N 1
ATOM 1813 C CA . THR A 1 227 ? 38.028 -12.455 -113.187 1.00 40.66 227 THR A CA 1
ATOM 1814 C C . THR A 1 227 ? 39.151 -13.513 -113.161 1.00 40.66 227 THR A C 1
ATOM 1816 O O . THR A 1 227 ? 39.609 -13.930 -114.218 1.00 40.66 227 THR A O 1
ATOM 1819 N N . GLU A 1 228 ? 39.386 -14.075 -111.958 1.00 37.31 228 GLU A N 1
ATOM 1820 C CA . GLU A 1 228 ? 39.836 -15.466 -111.664 1.00 37.31 228 GLU A CA 1
ATOM 1821 C C . GLU A 1 228 ? 41.282 -15.895 -112.057 1.00 37.31 228 GLU A C 1
ATOM 1823 O O . GLU A 1 228 ? 41.798 -15.532 -113.102 1.00 37.31 228 GLU A O 1
ATOM 1828 N N . GLY A 1 229 ? 42.016 -16.708 -111.274 1.00 36.50 229 GLY A N 1
ATOM 1829 C CA . GLY A 1 229 ? 41.745 -17.292 -109.947 1.00 36.50 229 GLY A CA 1
ATOM 1830 C C . GLY A 1 229 ? 42.839 -18.284 -109.463 1.00 36.50 229 GLY A C 1
ATOM 1831 O O . GLY A 1 229 ? 43.836 -18.487 -110.144 1.00 36.50 229 GLY A O 1
ATOM 1832 N N . ALA A 1 230 ? 42.589 -18.930 -108.310 1.00 38.81 230 ALA A N 1
ATOM 1833 C CA . ALA A 1 230 ? 43.252 -20.131 -107.742 1.00 38.81 230 ALA A CA 1
ATOM 1834 C C . ALA A 1 230 ? 44.698 -20.081 -107.148 1.00 38.81 230 ALA A C 1
ATOM 1836 O O . ALA A 1 230 ? 45.685 -20.044 -107.868 1.00 38.81 230 ALA A O 1
ATOM 1837 N N . GLU A 1 231 ? 44.763 -20.320 -105.821 1.00 40.56 231 GLU A N 1
ATOM 1838 C CA . GLU A 1 231 ? 45.700 -21.227 -105.094 1.00 40.56 231 GLU A CA 1
ATOM 1839 C C . GLU A 1 231 ? 47.234 -20.936 -105.020 1.00 40.56 231 GLU A C 1
ATOM 1841 O O . GLU A 1 231 ? 47.819 -20.337 -105.906 1.00 40.56 231 GLU A O 1
ATOM 1846 N N . THR A 1 232 ? 47.995 -21.330 -103.975 1.00 36.97 232 THR A N 1
ATOM 1847 C CA . THR A 1 232 ? 47.723 -22.136 -102.751 1.00 36.97 232 THR A CA 1
ATOM 1848 C C . THR A 1 232 ? 48.658 -21.770 -101.565 1.00 36.97 232 THR A C 1
ATOM 1850 O O . THR A 1 232 ? 49.752 -21.266 -101.790 1.00 36.97 232 THR A O 1
ATOM 1853 N N . ARG A 1 233 ? 48.306 -22.232 -100.336 1.00 43.06 233 ARG A N 1
ATOM 1854 C CA . ARG A 1 233 ? 49.179 -22.453 -99.133 1.00 43.06 233 ARG A CA 1
ATOM 1855 C C . ARG A 1 233 ? 49.727 -21.200 -98.404 1.00 43.06 233 ARG A C 1
ATOM 1857 O O . ARG A 1 233 ? 50.031 -20.204 -99.032 1.00 43.06 233 ARG A O 1
ATOM 1864 N N . ASN A 1 234 ? 49.951 -21.188 -97.078 1.00 35.97 234 ASN A N 1
ATOM 1865 C CA . ASN A 1 234 ? 49.615 -22.088 -95.946 1.00 35.97 234 ASN A CA 1
ATOM 1866 C C . ASN A 1 234 ? 49.799 -21.300 -94.613 1.00 35.97 234 ASN A C 1
ATOM 1868 O O . ASN A 1 234 ? 50.698 -20.466 -94.571 1.00 35.97 234 ASN A O 1
ATOM 1872 N N . GLY A 1 235 ? 49.052 -21.578 -93.525 1.00 34.88 235 GLY A N 1
ATOM 1873 C CA . GLY A 1 235 ? 49.370 -20.980 -92.203 1.00 34.88 235 GLY A CA 1
ATOM 1874 C C . GLY A 1 235 ? 48.256 -20.778 -91.153 1.00 34.88 235 GLY A C 1
ATOM 1875 O O . GLY A 1 235 ? 48.026 -19.653 -90.743 1.00 34.88 235 GLY A O 1
ATOM 1876 N N . THR A 1 236 ? 47.619 -21.859 -90.684 1.00 38.66 236 THR A N 1
ATOM 1877 C CA . THR A 1 236 ? 47.083 -22.066 -89.302 1.00 38.66 236 THR A CA 1
ATOM 1878 C C . THR A 1 236 ? 46.451 -20.929 -88.454 1.00 38.66 236 THR A C 1
ATOM 1880 O O . THR A 1 236 ? 47.154 -20.038 -87.992 1.00 38.66 236 THR A O 1
ATOM 1883 N N . SER A 1 237 ? 45.222 -21.209 -87.971 1.00 42.56 237 SER A N 1
ATOM 1884 C CA . SER A 1 237 ? 44.720 -20.937 -86.593 1.00 42.56 237 SER A CA 1
ATOM 1885 C C . SER A 1 237 ? 44.328 -19.503 -86.167 1.00 42.56 237 SER A C 1
ATOM 1887 O O . SER A 1 237 ? 44.984 -18.542 -86.531 1.00 42.56 237 SER A O 1
ATOM 1889 N N . GLN A 1 238 ? 43.327 -19.282 -85.293 1.00 41.22 238 GLN A N 1
ATOM 1890 C CA . GLN A 1 238 ? 42.110 -20.047 -84.925 1.00 41.22 238 GLN A CA 1
ATOM 1891 C C . GLN A 1 238 ? 41.198 -19.156 -84.039 1.00 41.22 238 GLN A C 1
ATOM 1893 O O . GLN A 1 238 ? 41.736 -18.432 -83.213 1.00 41.22 238 GLN A O 1
ATOM 1898 N N . ILE A 1 239 ? 39.864 -19.331 -84.109 1.00 39.78 239 ILE A N 1
ATOM 1899 C CA . ILE A 1 239 ? 38.847 -18.933 -83.090 1.00 39.78 239 ILE A CA 1
ATOM 1900 C C . ILE A 1 239 ? 38.684 -17.402 -82.829 1.00 39.78 239 ILE A C 1
ATOM 1902 O O . ILE A 1 239 ? 39.649 -16.673 -82.673 1.00 39.78 239 ILE A O 1
ATOM 1906 N N . GLY A 1 240 ? 37.485 -16.812 -82.708 1.00 39.91 240 GLY A N 1
ATOM 1907 C CA . GLY A 1 240 ? 36.128 -17.339 -82.918 1.00 39.91 240 GLY A CA 1
ATOM 1908 C C . GLY A 1 240 ? 35.148 -17.064 -81.768 1.00 39.91 240 GLY A C 1
ATOM 1909 O O . GLY A 1 240 ? 34.798 -17.996 -81.052 1.00 39.91 240 GLY A O 1
ATOM 1910 N N . THR A 1 241 ? 34.657 -15.826 -81.613 1.00 36.56 241 THR A N 1
ATOM 1911 C CA . THR A 1 241 ? 33.608 -15.484 -80.626 1.00 36.56 241 THR A CA 1
ATOM 1912 C C . THR A 1 241 ? 32.584 -14.457 -81.135 1.00 36.56 241 THR A C 1
ATOM 1914 O O . THR A 1 241 ? 32.880 -13.267 -81.239 1.00 36.56 241 THR A O 1
ATOM 1917 N N . PRO A 1 242 ? 31.330 -14.891 -81.355 1.00 45.12 242 PRO A N 1
ATOM 1918 C CA . PRO A 1 242 ? 30.163 -14.019 -81.269 1.00 45.12 242 PRO A CA 1
ATOM 1919 C C . PRO A 1 242 ? 29.122 -14.526 -80.247 1.00 45.12 242 PRO A C 1
ATOM 1921 O O . PRO A 1 242 ? 28.605 -15.634 -80.351 1.00 45.12 242 PRO A O 1
ATOM 1924 N N . ARG A 1 243 ? 28.812 -13.655 -79.276 1.00 40.38 243 ARG A N 1
ATOM 1925 C CA . ARG A 1 243 ? 27.484 -13.377 -78.671 1.00 40.38 243 ARG A CA 1
ATOM 1926 C C . ARG A 1 243 ? 26.296 -14.096 -79.355 1.00 40.38 243 ARG A C 1
ATOM 1928 O O . ARG A 1 243 ? 26.150 -13.978 -80.564 1.00 40.38 243 ARG A O 1
ATOM 1935 N N . ASP A 1 244 ? 25.393 -14.792 -78.655 1.00 38.41 244 ASP A N 1
ATOM 1936 C CA . ASP A 1 244 ? 24.420 -14.270 -77.664 1.00 38.41 244 ASP A CA 1
ATOM 1937 C C . ASP A 1 244 ? 23.733 -15.425 -76.865 1.00 38.41 244 ASP A C 1
ATOM 1939 O O . ASP A 1 244 ? 24.027 -16.593 -77.104 1.00 38.41 244 ASP A O 1
ATOM 1943 N N . GLY A 1 245 ? 22.739 -15.132 -76.008 1.00 35.66 245 GLY A N 1
ATOM 1944 C CA . GLY A 1 245 ? 21.572 -16.032 -75.861 1.00 35.66 245 GLY A CA 1
ATOM 1945 C C . GLY A 1 245 ? 21.404 -16.907 -74.600 1.00 35.66 245 GLY A C 1
ATOM 1946 O O . GLY A 1 245 ? 21.496 -18.125 -74.665 1.00 35.66 245 GLY A O 1
ATOM 1947 N N . SER A 1 246 ? 21.017 -16.285 -73.481 1.00 37.72 246 SER A N 1
ATOM 1948 C CA . SER A 1 246 ? 20.103 -16.784 -72.417 1.00 37.72 246 SER A CA 1
ATOM 1949 C C . SER A 1 246 ? 19.597 -18.254 -72.422 1.00 37.72 246 SER A C 1
ATOM 1951 O O . SER A 1 246 ? 18.830 -18.625 -73.314 1.00 37.72 246 SER A O 1
ATOM 1953 N N . ARG A 1 247 ? 19.799 -18.998 -71.305 1.00 37.59 247 ARG A N 1
ATOM 1954 C CA . ARG A 1 247 ? 18.691 -19.533 -70.451 1.00 37.59 247 ARG A CA 1
ATOM 1955 C C . ARG A 1 247 ? 19.101 -20.313 -69.175 1.00 37.59 247 ARG A C 1
ATOM 1957 O O . ARG A 1 247 ? 20.017 -21.118 -69.182 1.00 37.59 247 ARG A O 1
ATOM 1964 N N . SER A 1 248 ? 18.303 -20.074 -68.125 1.00 39.22 248 SER A N 1
ATOM 1965 C CA . SER A 1 248 ? 17.969 -20.855 -66.906 1.00 39.22 248 SER A CA 1
ATOM 1966 C C . SER A 1 248 ? 18.560 -22.264 -66.660 1.00 39.22 248 SER A C 1
ATOM 1968 O O . SER A 1 248 ? 18.439 -23.141 -67.512 1.00 39.22 248 SER A O 1
ATOM 1970 N N . GLY A 1 249 ? 18.985 -22.530 -65.411 1.00 34.41 249 GLY A N 1
ATOM 1971 C CA . GLY A 1 249 ? 19.129 -23.890 -64.857 1.00 34.41 249 GLY A CA 1
ATOM 1972 C C . GLY A 1 249 ? 19.806 -23.977 -63.474 1.00 34.41 249 GLY A C 1
ATOM 1973 O O . GLY A 1 249 ? 21.023 -23.870 -63.383 1.00 34.41 249 GLY A O 1
ATOM 1974 N N . THR A 1 250 ? 19.038 -24.226 -62.404 1.00 39.91 250 THR A N 1
ATOM 1975 C CA . THR A 1 250 ? 19.536 -24.725 -61.097 1.00 39.91 250 THR A CA 1
ATOM 1976 C C . THR A 1 250 ? 19.509 -26.260 -61.056 1.00 39.91 250 THR A C 1
ATOM 1978 O O . THR A 1 250 ? 18.643 -26.876 -61.678 1.00 39.91 250 THR A O 1
ATOM 1981 N N . PRO A 1 251 ? 20.484 -26.892 -60.379 1.00 46.91 251 PRO A N 1
ATOM 1982 C CA . PRO A 1 251 ? 20.286 -27.410 -59.012 1.00 46.91 251 PRO A CA 1
ATOM 1983 C C . PRO A 1 251 ? 21.399 -26.915 -58.062 1.00 46.91 251 PRO A C 1
ATOM 1985 O O . PRO A 1 251 ? 22.475 -26.532 -58.508 1.00 46.91 251 PRO A O 1
ATOM 1988 N N . ASP A 1 252 ? 21.170 -26.698 -56.767 1.00 36.53 252 ASP A N 1
ATOM 1989 C CA . ASP A 1 252 ? 20.741 -27.622 -55.695 1.00 36.53 252 ASP A CA 1
ATOM 1990 C C . ASP A 1 252 ? 21.790 -28.700 -55.339 1.00 36.53 252 ASP A C 1
ATOM 1992 O O . ASP A 1 252 ? 22.517 -29.207 -56.190 1.00 36.53 252 ASP A O 1
ATOM 1996 N N . GLY A 1 253 ? 21.967 -28.925 -54.036 1.00 35.03 253 GLY A N 1
ATOM 1997 C CA . GLY A 1 253 ? 23.266 -29.264 -53.452 1.00 35.03 253 GLY A CA 1
ATOM 1998 C C . GLY A 1 253 ? 23.550 -30.744 -53.190 1.00 35.03 253 GLY A C 1
ATOM 1999 O O . GLY A 1 253 ? 22.697 -31.621 -53.298 1.00 35.03 253 GLY A O 1
ATOM 2000 N N . LEU A 1 254 ? 24.775 -31.006 -52.723 1.00 38.81 254 LEU A N 1
ATOM 2001 C CA . LEU A 1 254 ? 25.160 -32.274 -52.102 1.00 38.81 254 LEU A CA 1
ATOM 2002 C C . LEU A 1 254 ? 25.943 -32.052 -50.801 1.00 38.81 254 LEU A C 1
ATOM 2004 O O . LEU A 1 254 ? 26.500 -30.986 -50.546 1.00 38.81 254 LEU A O 1
ATOM 2008 N N . LYS A 1 255 ? 25.921 -33.071 -49.938 1.00 38.62 255 LYS A N 1
ATOM 2009 C CA . LYS A 1 255 ? 26.292 -33.005 -48.518 1.00 38.62 255 LYS A CA 1
ATOM 2010 C C . LYS A 1 255 ? 27.460 -33.944 -48.194 1.00 38.62 255 LYS A C 1
ATOM 2012 O O . LYS A 1 255 ? 27.355 -35.118 -48.527 1.00 38.62 255 LYS A O 1
ATOM 2017 N N . VAL A 1 256 ? 28.364 -33.482 -47.306 1.00 37.50 256 VAL A N 1
ATOM 2018 C CA . VAL A 1 256 ? 28.982 -34.303 -46.222 1.00 37.50 256 VAL A CA 1
ATOM 2019 C C . VAL A 1 256 ? 30.040 -35.332 -46.749 1.00 37.50 256 VAL A C 1
ATOM 2021 O O . VAL A 1 256 ? 30.018 -35.686 -47.916 1.00 37.50 256 VAL A O 1
ATOM 2024 N N . ARG A 1 257 ? 31.100 -35.807 -46.056 1.00 42.62 257 ARG A N 1
ATOM 2025 C CA . ARG A 1 257 ? 31.378 -36.149 -44.632 1.00 42.62 257 ARG A CA 1
ATOM 2026 C C . ARG A 1 257 ? 32.887 -35.873 -44.257 1.00 42.62 257 ARG A C 1
ATOM 2028 O O . ARG A 1 257 ? 33.399 -34.912 -44.819 1.00 42.62 257 ARG A O 1
ATOM 2035 N N . PRO A 1 258 ? 33.612 -36.519 -43.291 1.00 49.72 258 PRO A N 1
ATOM 2036 C CA . PRO A 1 258 ? 34.509 -35.770 -42.388 1.00 49.72 258 PRO A CA 1
ATOM 2037 C C . PRO A 1 258 ? 35.995 -36.222 -42.360 1.00 49.72 258 PRO A C 1
ATOM 2039 O O . PRO A 1 258 ? 36.364 -37.266 -42.890 1.00 49.72 258 PRO A O 1
ATOM 2042 N N . GLY A 1 259 ? 36.841 -35.495 -41.618 1.00 35.88 259 GLY A N 1
ATOM 2043 C CA . GLY A 1 259 ? 38.207 -35.919 -41.276 1.00 35.88 259 GLY A CA 1
ATOM 2044 C C . GLY A 1 259 ? 38.564 -35.567 -39.829 1.00 35.88 259 GLY A C 1
ATOM 2045 O O . GLY A 1 259 ? 38.646 -34.395 -39.486 1.00 35.88 259 GLY A O 1
ATOM 2046 N N . SER A 1 260 ? 38.756 -36.573 -38.969 1.00 40.25 260 SER A N 1
ATOM 2047 C CA . SER A 1 260 ? 39.125 -36.378 -37.557 1.00 40.25 260 SER A CA 1
ATOM 2048 C C . SER A 1 260 ? 40.635 -36.480 -37.347 1.00 40.25 260 SER A C 1
ATOM 2050 O O . SER A 1 260 ? 41.242 -37.443 -37.815 1.00 40.25 260 SER A O 1
ATOM 2052 N N . ARG A 1 261 ? 41.208 -35.539 -36.579 1.00 42.16 261 ARG A N 1
ATOM 2053 C CA . ARG A 1 261 ? 42.374 -35.742 -35.692 1.00 42.16 261 ARG A CA 1
ATOM 2054 C C . ARG A 1 261 ? 42.619 -34.496 -34.830 1.00 42.16 261 ARG A C 1
ATOM 2056 O O . ARG A 1 261 ? 43.106 -33.489 -35.328 1.00 42.16 261 ARG A O 1
ATOM 2063 N N . GLY A 1 262 ? 42.319 -34.580 -33.535 1.00 38.88 262 GLY A N 1
ATOM 2064 C CA . GLY A 1 262 ? 42.840 -33.645 -32.526 1.00 38.88 262 GLY A CA 1
ATOM 2065 C C . GLY A 1 262 ? 44.123 -34.180 -31.881 1.00 38.88 262 GLY A C 1
ATOM 2066 O O . GLY A 1 262 ? 44.412 -35.368 -32.019 1.00 38.88 262 GLY A O 1
ATOM 2067 N N . HIS A 1 263 ? 44.867 -33.322 -31.175 1.00 40.41 263 HIS A N 1
ATOM 2068 C CA . HIS A 1 263 ? 45.925 -33.659 -30.203 1.00 40.41 263 HIS A CA 1
ATOM 2069 C C . HIS A 1 263 ? 45.984 -32.563 -29.116 1.00 40.41 263 HIS A 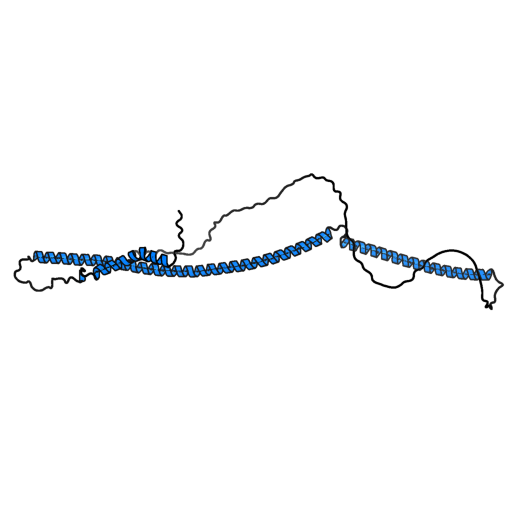C 1
ATOM 2071 O O . HIS A 1 263 ? 45.473 -31.464 -29.325 1.00 40.41 263 HIS A O 1
ATOM 2077 N N . SER A 1 264 ? 46.560 -32.869 -27.947 1.00 41.88 264 SER A N 1
ATOM 2078 C CA . SER A 1 264 ? 46.238 -32.180 -26.680 1.00 41.88 264 SER A CA 1
ATOM 2079 C C . SER A 1 264 ? 47.402 -31.422 -26.020 1.00 41.88 264 SER A C 1
ATOM 2081 O O . SER A 1 264 ? 48.499 -31.970 -25.917 1.00 41.88 264 SER A O 1
ATOM 2083 N N . ARG A 1 265 ? 47.119 -30.229 -25.463 1.00 39.44 265 ARG A N 1
ATOM 2084 C CA . ARG A 1 265 ? 47.776 -29.549 -24.306 1.00 39.44 265 ARG A CA 1
ATOM 2085 C C . ARG A 1 265 ? 47.097 -28.176 -24.090 1.00 39.44 265 ARG A C 1
ATOM 2087 O O . ARG A 1 265 ? 46.899 -27.497 -25.086 1.00 39.44 265 ARG A O 1
ATOM 2094 N N . ALA A 1 266 ? 46.620 -27.689 -22.935 1.00 37.62 266 ALA A N 1
ATOM 2095 C CA . ALA A 1 266 ? 46.678 -28.020 -21.494 1.00 37.62 266 ALA A CA 1
ATOM 2096 C C . ALA A 1 266 ? 47.791 -27.337 -20.654 1.00 37.62 266 ALA A C 1
ATOM 2098 O O . ALA A 1 266 ? 48.965 -27.593 -20.907 1.00 37.62 266 ALA A O 1
ATOM 2099 N N . VAL A 1 267 ? 47.363 -26.621 -19.585 1.00 41.22 267 VAL A N 1
ATOM 2100 C CA . VAL A 1 267 ? 48.143 -26.033 -18.450 1.00 41.22 267 VAL A CA 1
ATOM 2101 C C . VAL A 1 267 ? 49.038 -24.830 -18.843 1.00 41.22 267 VAL A C 1
ATOM 2103 O O . VAL A 1 267 ? 49.803 -24.958 -19.788 1.00 41.22 267 VAL A O 1
ATOM 2106 N N . SER A 1 268 ? 49.057 -23.642 -18.205 1.00 41.62 268 SER A N 1
ATOM 2107 C CA . SER A 1 268 ? 48.303 -22.960 -17.107 1.00 41.62 268 SER A CA 1
ATOM 2108 C C . SER A 1 268 ? 48.358 -21.409 -17.361 1.00 41.62 268 SER A C 1
ATOM 2110 O O . SER A 1 268 ? 48.622 -21.045 -18.502 1.00 41.62 268 SER A O 1
ATOM 2112 N N . MET A 1 269 ? 48.112 -20.400 -16.493 1.00 38.66 269 MET A N 1
ATOM 2113 C CA . MET A 1 269 ? 47.870 -20.262 -15.034 1.00 38.66 269 MET A CA 1
ATOM 2114 C C . MET A 1 269 ? 47.097 -18.941 -14.696 1.00 38.66 269 MET A C 1
ATOM 2116 O O . MET A 1 269 ? 46.321 -18.472 -15.52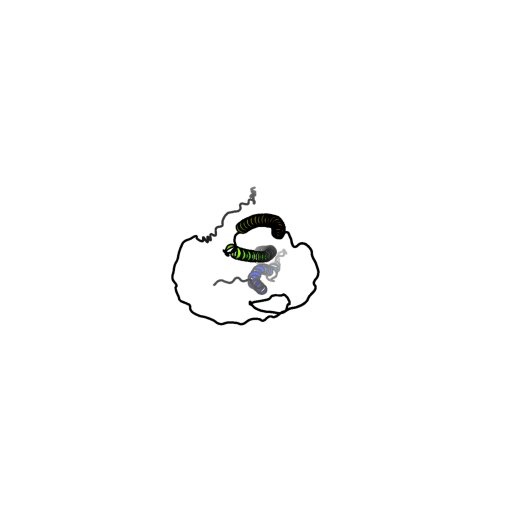0 1.00 38.66 269 MET A O 1
ATOM 2120 N N . ALA A 1 270 ? 47.282 -18.360 -13.496 1.00 40.00 270 ALA A N 1
ATOM 2121 C CA . ALA A 1 270 ? 46.678 -17.119 -12.950 1.00 40.00 270 ALA A CA 1
ATOM 2122 C C . ALA A 1 270 ? 47.698 -16.441 -11.975 1.00 40.00 270 ALA A C 1
ATOM 2124 O O . ALA A 1 270 ? 48.827 -16.945 -11.936 1.00 40.00 270 ALA A O 1
ATOM 2125 N N . PRO A 1 271 ? 47.387 -15.429 -11.117 1.00 55.00 271 PRO A N 1
ATOM 2126 C CA . PRO A 1 271 ? 46.227 -14.512 -11.012 1.00 55.00 271 PRO A CA 1
ATOM 2127 C C . PRO A 1 271 ? 46.623 -13.005 -10.866 1.00 55.00 271 PRO A C 1
ATOM 2129 O O . PRO A 1 271 ? 47.805 -12.677 -10.831 1.00 55.00 271 PRO A O 1
ATOM 2132 N N . SER A 1 272 ? 45.656 -12.086 -10.678 1.00 42.75 272 SER A N 1
ATOM 2133 C CA . SER A 1 272 ? 45.901 -10.776 -10.025 1.00 42.75 272 SER A CA 1
ATOM 2134 C C . SER A 1 272 ? 44.651 -10.185 -9.339 1.00 42.75 272 SER A C 1
ATOM 2136 O O . SER A 1 272 ? 43.524 -10.555 -9.659 1.00 42.75 272 SER A O 1
ATOM 2138 N N . GLN A 1 273 ? 44.899 -9.288 -8.381 1.00 42.88 273 GLN A N 1
ATOM 2139 C CA . GLN A 1 273 ? 43.976 -8.499 -7.540 1.00 42.88 273 GLN A CA 1
ATOM 2140 C C . GLN A 1 273 ? 43.261 -7.397 -8.365 1.00 42.88 273 GLN A C 1
ATOM 2142 O O . GLN A 1 273 ? 43.695 -7.109 -9.478 1.00 42.88 273 GLN A O 1
ATOM 2147 N N . GLY A 1 274 ? 42.216 -6.695 -7.903 1.00 35.22 274 GLY A N 1
ATOM 2148 C CA . GLY A 1 274 ? 41.482 -6.683 -6.622 1.00 35.22 274 GLY A CA 1
ATOM 2149 C C . GLY A 1 274 ? 40.517 -5.472 -6.579 1.00 35.22 274 GLY A C 1
ATOM 2150 O O . GLY A 1 274 ? 40.582 -4.636 -7.476 1.00 35.22 274 GLY A O 1
ATOM 2151 N N . GLY A 1 275 ? 39.634 -5.370 -5.573 1.00 38.94 275 GLY A N 1
ATOM 2152 C CA . GLY A 1 275 ? 38.540 -4.374 -5.529 1.00 38.94 275 GLY A CA 1
ATOM 2153 C C . GLY A 1 275 ? 37.166 -5.058 -5.597 1.00 38.94 275 GLY A C 1
ATOM 2154 O O . GLY A 1 275 ? 36.599 -5.170 -6.677 1.00 38.94 275 GLY A O 1
ATOM 2155 N N . ASP A 1 276 ? 36.725 -5.796 -4.577 1.00 43.78 276 ASP A N 1
ATOM 2156 C CA . ASP A 1 276 ? 36.318 -5.353 -3.225 1.00 43.78 276 ASP A CA 1
ATOM 2157 C C . ASP A 1 276 ? 34.851 -4.870 -3.190 1.00 43.78 276 ASP A C 1
ATOM 2159 O O . ASP A 1 276 ? 34.396 -4.159 -4.086 1.00 43.78 276 ASP A O 1
ATOM 2163 N N . VAL A 1 277 ? 34.081 -5.370 -2.218 1.00 49.75 277 VAL A N 1
ATOM 2164 C CA . VAL A 1 277 ? 32.606 -5.339 -2.195 1.00 49.75 277 VAL A CA 1
ATOM 2165 C C . VAL A 1 277 ? 32.119 -5.146 -0.757 1.00 49.75 277 VAL A C 1
ATOM 2167 O O . VAL A 1 277 ? 31.808 -6.109 -0.052 1.00 49.75 277 VAL A O 1
ATOM 2170 N N . GLU A 1 278 ? 32.016 -3.892 -0.320 1.00 49.34 278 GLU A N 1
ATOM 2171 C CA . GLU A 1 278 ? 31.455 -3.567 0.994 1.00 49.34 278 GLU A CA 1
ATOM 2172 C C . GLU A 1 278 ? 29.919 -3.636 0.989 1.00 49.34 278 GLU A C 1
ATOM 2174 O O . GLU A 1 278 ? 29.214 -2.695 0.627 1.00 49.34 278 GLU A O 1
ATOM 2179 N N . MET A 1 279 ? 29.391 -4.774 1.442 1.00 47.94 279 MET A N 1
ATOM 2180 C CA . MET A 1 279 ? 27.993 -4.923 1.856 1.00 47.94 279 MET A CA 1
ATOM 2181 C C . MET A 1 279 ? 27.832 -4.421 3.300 1.00 47.94 279 MET A C 1
ATOM 2183 O O . MET A 1 279 ? 27.866 -5.208 4.245 1.00 47.94 279 MET A O 1
ATOM 2187 N N . ALA A 1 280 ? 27.677 -3.108 3.473 1.00 43.62 280 ALA A N 1
ATOM 2188 C CA . ALA A 1 280 ? 27.457 -2.489 4.780 1.00 43.62 280 ALA A CA 1
ATOM 2189 C C . ALA A 1 280 ? 25.967 -2.515 5.183 1.00 43.62 280 ALA A C 1
ATOM 2191 O O . ALA A 1 280 ? 25.201 -1.615 4.839 1.00 43.62 280 ALA A O 1
ATOM 2192 N N . ASP A 1 281 ? 25.561 -3.544 5.932 1.00 41.56 281 ASP A N 1
ATOM 2193 C CA . ASP A 1 281 ? 24.279 -3.569 6.649 1.00 41.56 281 ASP A CA 1
ATOM 2194 C C . ASP A 1 281 ? 24.438 -2.904 8.028 1.00 41.56 281 ASP A C 1
ATOM 2196 O O . ASP A 1 281 ? 25.023 -3.484 8.944 1.00 41.56 281 ASP A O 1
ATOM 2200 N N . THR A 1 282 ? 23.933 -1.674 8.165 1.00 45.97 282 THR A N 1
ATOM 2201 C CA . THR A 1 282 ? 23.958 -0.908 9.422 1.00 45.97 282 THR A CA 1
ATOM 2202 C C . THR A 1 282 ? 22.585 -0.301 9.699 1.00 45.97 282 THR A C 1
ATOM 2204 O O . THR A 1 282 ? 22.270 0.811 9.271 1.00 45.97 282 THR A O 1
ATOM 2207 N N . ALA A 1 283 ? 21.761 -1.013 10.465 1.00 47.12 283 ALA A N 1
ATOM 2208 C CA . ALA A 1 283 ? 20.518 -0.471 11.001 1.00 47.12 283 ALA A CA 1
ATOM 2209 C C . ALA A 1 283 ? 20.802 0.519 12.149 1.00 47.12 283 ALA A C 1
ATOM 2211 O O . ALA A 1 283 ? 21.181 0.104 13.245 1.00 47.12 283 ALA A O 1
ATOM 2212 N N . GLN A 1 284 ? 20.586 1.823 11.927 1.00 44.22 284 GLN A N 1
ATOM 2213 C CA . GLN A 1 284 ? 20.598 2.820 13.007 1.00 44.22 284 GLN A CA 1
ATOM 2214 C C . GLN A 1 284 ? 19.701 4.042 12.723 1.00 44.22 284 GLN A C 1
ATOM 2216 O O . GLN A 1 284 ? 20.123 5.059 12.180 1.00 44.22 284 GLN A O 1
ATOM 2221 N N . THR A 1 285 ? 18.447 3.956 13.167 1.00 46.75 285 THR A N 1
ATOM 2222 C CA . THR A 1 285 ? 17.719 5.103 13.739 1.00 46.75 285 THR A CA 1
ATOM 2223 C C . THR A 1 285 ? 18.056 5.139 15.240 1.00 46.75 285 THR A C 1
ATOM 2225 O O . THR A 1 285 ? 18.151 4.068 15.845 1.00 46.75 285 THR A O 1
ATOM 2228 N N . PRO A 1 286 ? 18.306 6.316 15.854 1.00 44.88 286 PRO A N 1
ATOM 2229 C CA . PRO A 1 286 ? 17.258 7.328 16.013 1.00 44.88 286 PRO A CA 1
ATOM 2230 C C . PRO A 1 286 ? 17.698 8.795 15.820 1.00 44.88 286 PRO A C 1
ATOM 2232 O O . PRO A 1 286 ? 18.837 9.176 16.069 1.00 44.88 286 PRO A O 1
ATOM 2235 N N . GLY A 1 287 ? 16.731 9.646 15.474 1.00 36.94 287 GLY A N 1
ATOM 2236 C CA . GLY A 1 287 ? 16.839 11.107 15.501 1.00 36.94 287 GLY A CA 1
ATOM 2237 C C . GLY A 1 287 ? 15.435 11.703 15.582 1.00 36.94 287 GLY A C 1
ATOM 2238 O O . GLY A 1 287 ? 14.578 11.345 14.777 1.00 36.94 287 GLY A O 1
ATOM 2239 N N . GLY A 1 288 ? 15.164 12.517 16.604 1.00 36.03 288 GLY A N 1
ATOM 2240 C CA . GLY A 1 288 ? 13.815 13.008 16.894 1.00 36.03 288 GLY A CA 1
ATOM 2241 C C . GLY A 1 288 ? 13.361 14.123 15.951 1.00 36.03 288 GLY A C 1
ATOM 2242 O O . GLY A 1 288 ? 14.151 14.987 15.582 1.00 36.03 288 GLY A O 1
ATOM 2243 N N . VAL A 1 289 ? 12.071 14.128 15.609 1.00 43.59 289 VAL A N 1
ATOM 2244 C CA . VAL A 1 289 ? 11.402 15.305 15.038 1.00 43.59 289 VAL A CA 1
ATOM 2245 C C . VAL A 1 289 ? 10.869 16.139 16.197 1.00 43.59 289 VAL A C 1
ATOM 2247 O O . VAL A 1 289 ? 9.959 15.703 16.901 1.00 43.59 289 VAL A O 1
ATOM 2250 N N . GLU A 1 290 ? 11.423 17.332 16.402 1.00 47.78 290 GLU A N 1
ATOM 2251 C CA . GLU A 1 290 ? 10.882 18.274 17.380 1.00 47.78 290 GLU A CA 1
ATOM 2252 C C . GLU A 1 290 ? 9.626 18.962 16.828 1.00 47.78 290 GLU A C 1
ATOM 2254 O O . GLU A 1 290 ? 9.641 19.655 15.810 1.00 47.78 290 GLU A O 1
ATOM 2259 N N . SER A 1 291 ? 8.508 18.763 17.517 1.00 47.16 291 SER A N 1
ATOM 2260 C CA . SER A 1 291 ? 7.283 19.562 17.425 1.00 47.16 291 SER A CA 1
ATOM 2261 C C . SER A 1 291 ? 6.615 19.432 18.798 1.00 47.16 291 SER A C 1
ATOM 2263 O O . SER A 1 291 ? 6.218 18.337 19.172 1.00 47.16 291 SER A O 1
ATOM 2265 N N . SER A 1 292 ? 6.652 20.429 19.685 1.00 48.34 292 SER A N 1
ATOM 2266 C CA . SER A 1 292 ? 6.220 21.826 19.515 1.00 48.34 292 SER A CA 1
ATOM 2267 C C . SER A 1 292 ? 4.714 21.934 19.260 1.00 48.34 292 SER A C 1
ATOM 2269 O O . SER A 1 292 ? 4.277 22.169 18.136 1.00 48.34 292 SER A O 1
ATOM 2271 N N . ASN A 1 293 ? 3.942 21.653 20.317 1.00 41.97 293 ASN A N 1
ATOM 2272 C CA . ASN A 1 293 ? 2.670 22.275 20.725 1.00 41.97 293 ASN A CA 1
ATOM 2273 C C . ASN A 1 293 ? 2.049 21.430 21.856 1.00 41.97 293 ASN A C 1
ATOM 2275 O O . ASN A 1 293 ? 2.139 20.205 21.809 1.00 41.97 293 ASN A O 1
ATOM 2279 N N . GLY A 1 294 ? 1.402 22.056 22.847 1.00 42.78 294 GLY A N 1
ATOM 2280 C CA . GLY A 1 294 ? 0.729 21.325 23.938 1.00 42.78 294 GLY A CA 1
ATOM 2281 C C . GLY A 1 294 ? 0.865 21.948 25.328 1.00 42.78 294 GLY A C 1
ATOM 2282 O O . GLY A 1 294 ? 1.102 21.236 26.297 1.00 42.78 294 GLY A O 1
ATOM 2283 N N . GLU A 1 295 ? 0.753 23.271 25.410 1.00 45.53 295 GLU A N 1
ATOM 2284 C CA . GLU A 1 295 ? 0.660 24.036 26.656 1.00 45.53 295 GLU A CA 1
ATOM 2285 C C . GLU A 1 295 ? -0.534 23.550 27.504 1.00 45.53 295 GLU A C 1
ATOM 2287 O O . GLU A 1 295 ? -1.663 23.493 27.016 1.00 45.53 295 GLU A O 1
ATOM 2292 N N . ILE A 1 296 ? -0.279 23.172 28.762 1.00 50.06 296 ILE A N 1
ATOM 2293 C CA . ILE A 1 296 ? -1.305 22.870 29.770 1.00 50.06 296 ILE A CA 1
ATOM 2294 C C . ILE A 1 296 ? -0.971 23.720 30.995 1.00 50.06 296 ILE A C 1
ATOM 2296 O O . ILE A 1 296 ? -0.047 23.409 31.742 1.00 50.06 296 ILE A O 1
ATOM 2300 N N . GLU A 1 297 ? -1.706 24.814 31.162 1.00 61.00 297 GLU A N 1
ATOM 2301 C CA . GLU A 1 297 ? -1.635 25.679 32.338 1.00 61.00 297 GLU A CA 1
ATOM 2302 C C . GLU A 1 297 ? -2.513 25.075 33.448 1.00 61.00 297 GLU A C 1
ATOM 2304 O O . GLU A 1 297 ? -3.712 24.854 33.255 1.00 61.00 297 GLU A O 1
ATOM 2309 N N . GLU A 1 298 ? -1.916 24.744 34.596 1.00 54.16 298 GLU A N 1
ATOM 2310 C CA . GLU A 1 298 ? -2.649 24.196 35.740 1.00 54.16 298 GLU A CA 1
ATOM 2311 C C . GLU A 1 298 ? -3.398 25.322 36.467 1.00 54.16 298 GLU A C 1
ATOM 2313 O O . GLU A 1 298 ? -2.797 26.245 37.012 1.00 54.16 298 GLU A O 1
ATOM 2318 N N . GLY A 1 299 ? -4.731 25.252 36.470 1.00 53.09 299 GLY A N 1
ATOM 2319 C CA . GLY A 1 299 ? -5.573 26.250 37.124 1.00 53.09 299 GLY A CA 1
ATOM 2320 C C . GLY A 1 299 ? -5.576 26.105 38.646 1.00 53.09 299 GLY A C 1
ATOM 2321 O O . GLY A 1 299 ? -6.345 25.308 39.184 1.00 53.09 299 GLY A O 1
ATOM 2322 N N . GLU A 1 300 ? -4.772 26.912 39.338 1.00 53.47 300 GLU A N 1
ATOM 2323 C CA . GLU A 1 300 ? -4.884 27.095 40.788 1.00 53.47 300 GLU A CA 1
ATOM 2324 C C . GLU A 1 300 ? -6.249 27.711 41.155 1.00 53.47 300 GLU A C 1
ATOM 2326 O O . GLU A 1 300 ? -6.642 28.762 40.644 1.00 53.47 300 GLU A O 1
ATOM 2331 N N . MET A 1 301 ? -6.964 27.077 42.089 1.00 52.91 301 MET A N 1
ATOM 2332 C CA . MET A 1 301 ? -8.074 27.686 42.829 1.00 52.91 301 MET A CA 1
ATOM 2333 C C . MET A 1 301 ? -7.940 27.332 44.311 1.00 52.91 301 MET A C 1
ATOM 2335 O O . MET A 1 301 ? -8.420 26.290 44.759 1.00 52.91 301 MET A O 1
ATOM 2339 N N . GLU A 1 302 ? -7.296 28.216 45.072 1.00 55.06 302 GLU A N 1
ATOM 2340 C CA . GLU A 1 302 ? -7.447 28.271 46.527 1.00 55.06 302 GLU A CA 1
ATOM 2341 C C . GLU A 1 302 ? -8.513 29.309 46.928 1.00 55.06 302 GLU A C 1
ATOM 2343 O O . GLU A 1 302 ? -8.729 30.295 46.222 1.00 55.06 302 GLU A O 1
ATOM 2348 N N . THR A 1 303 ? -9.092 29.100 48.119 1.00 49.06 303 THR A N 1
ATOM 2349 C CA . THR A 1 303 ? -10.053 29.951 48.866 1.00 49.06 303 THR A CA 1
ATOM 2350 C C . THR A 1 303 ? -11.489 30.069 48.343 1.00 49.06 303 THR A C 1
ATOM 2352 O O . THR A 1 303 ? -11.717 30.661 47.269 1.00 49.06 303 THR A O 1
#

pLDDT: mean 73.94, std 22.84, range [34.41, 98.5]

Sequence (303 aa):
MATDFGYLDIPEEYKLHESRLLPIENKPFQRVSKHLLQPASQLYKRSSSLPSPPPDASETSAAELAAAQADEDRQRSQWREEMMLDFAALESTMVRIQLLQNSNEQERQRYAKEKIHILETQEAIKANTSGLRKDLEAARATMEQKKRWDEMADKIHGNMMLKSREDQAQMQDKLNAEIAEQEQEMEEYAKLIAARKAQMGVIGVGVKEMMALLHPEEQEPESQEGTEGAETRNGTSQIGTPRDGSRSGTPDGLKVRPGSRGHSRAVSMAPSQGGDVEMADTAQTPGGVESSNGEIEEGEMET

InterPro domains:
  IPR008501 THO complex subunit 7/Mft1 [PF05615] (16-169)